Protein AF-F0YT59-F1 (afdb_monomer_lite)

pLDDT: mean 84.8, std 11.01, range [44.12, 96.69]

Radius of gyration: 17.13 Å; chains: 1; bounding box: 42×31×43 Å

Organism: Aureococcus anophagefferens (NCBI:txid44056)

Secondary structure (DSSP, 8-state):
---SSEEESS-TTTTHHHHTTT-SEEEEEPPTTS-TT--SGGGHHHHHHHHHHH-S---TTTS-TTPPPEEEEEEEE-HHHHHHHHHHHHHHHHTTGGG--THHHHSTTHHHHHHHHHHHHHHHSS--S--GGGEEEEPTT-SSEEE--S-TT------B-TTSPBBPTTSSBPSEEESGGGSHHHHHHHHHHHHHHHTT-

Foldseek 3Di:
DFPPFKDFPADQVVCCCVQFVNAFKEWEFADLPQALLDPDDDNCPLVCLQCLQPNPLSDCQLRPPSHGQTDLVDMDGHPVLVVLVVVQLVVLLVVRPVVPSCSCPPPVPSSSNSVVNVSSCQRDHDDDPRHPRRGDYAYALGGQEHENPQCQPPDDPFDADPLRATHGPVRHGRRMYGNLCNPPSSVVSVVVVVVVVVVVD

Structure (mmCIF, N/CA/C/O backbone):
data_AF-F0YT59-F1
#
_entry.id   AF-F0YT59-F1
#
loop_
_atom_site.group_PDB
_atom_site.id
_atom_site.type_symbol
_atom_site.label_atom_id
_atom_site.label_alt_id
_atom_site.label_comp_id
_atom_site.label_asym_id
_atom_site.label_entity_id
_atom_site.label_seq_id
_atom_site.pdbx_PDB_ins_code
_atom_site.Cartn_x
_atom_site.Cartn_y
_atom_site.Cartn_z
_atom_site.occupancy
_atom_site.B_iso_or_equiv
_atom_site.auth_seq_id
_atom_site.auth_comp_id
_atom_site.auth_asym_id
_atom_site.auth_atom_id
_atom_site.pdbx_PDB_model_num
ATOM 1 N N . SER A 1 1 ? -0.510 -14.806 -1.122 1.00 48.19 1 SER A N 1
ATOM 2 C CA . SER A 1 1 ? -1.835 -14.188 -0.964 1.00 48.19 1 SER A CA 1
ATOM 3 C C . SER A 1 1 ? -2.065 -13.882 0.491 1.00 48.19 1 SER A C 1
ATOM 5 O O . SER A 1 1 ? -2.002 -14.800 1.309 1.00 48.19 1 SER A O 1
ATOM 7 N N . ASP A 1 2 ? -2.321 -12.613 0.784 1.00 77.12 2 ASP A N 1
ATOM 8 C CA . ASP A 1 2 ? -2.412 -12.092 2.144 1.00 77.12 2 ASP A CA 1
ATOM 9 C C . ASP A 1 2 ? -3.874 -12.108 2.591 1.00 77.12 2 ASP A C 1
ATOM 11 O O . ASP A 1 2 ? -4.681 -11.244 2.261 1.00 77.12 2 ASP A O 1
ATOM 15 N N . PHE A 1 3 ? -4.243 -13.186 3.274 1.00 82.31 3 PHE A N 1
ATOM 16 C CA . PHE A 1 3 ? -5.540 -13.340 3.945 1.00 82.31 3 PHE A CA 1
ATOM 17 C C . PHE A 1 3 ? -5.378 -13.733 5.417 1.00 82.31 3 PHE A C 1
ATOM 19 O O . PHE A 1 3 ? -6.357 -13.776 6.153 1.00 82.31 3 PHE A O 1
ATOM 26 N N . ARG A 1 4 ? -4.149 -14.058 5.840 1.00 88.56 4 ARG A N 1
ATOM 27 C CA . ARG A 1 4 ? -3.837 -14.541 7.194 1.00 88.56 4 ARG A CA 1
ATOM 28 C C . ARG A 1 4 ? -3.578 -13.400 8.175 1.00 88.56 4 ARG A C 1
ATOM 30 O O . ARG A 1 4 ? -3.732 -13.594 9.369 1.00 88.56 4 ARG A O 1
ATOM 37 N N . ASP A 1 5 ? -3.184 -12.246 7.655 1.00 92.00 5 ASP A N 1
ATOM 38 C CA . ASP A 1 5 ? -2.706 -11.071 8.381 1.00 92.00 5 ASP A CA 1
ATOM 39 C C . ASP A 1 5 ? -3.434 -9.788 7.936 1.00 92.00 5 ASP A C 1
ATOM 41 O O . ASP A 1 5 ? -2.923 -8.676 8.074 1.00 92.00 5 ASP A O 1
ATOM 45 N N . ALA A 1 6 ? -4.656 -9.933 7.416 1.00 93.94 6 ALA A N 1
ATOM 46 C CA . ALA A 1 6 ? -5.537 -8.840 7.018 1.00 93.94 6 ALA A CA 1
ATOM 47 C C . ALA A 1 6 ? -6.826 -8.854 7.852 1.00 93.94 6 ALA A C 1
ATOM 49 O O . ALA A 1 6 ? -7.480 -9.888 7.970 1.00 93.94 6 ALA A O 1
ATOM 50 N N . PHE A 1 7 ? -7.224 -7.701 8.391 1.00 94.62 7 PHE A N 1
ATOM 51 C CA . PHE A 1 7 ? -8.469 -7.555 9.144 1.00 94.62 7 PHE A CA 1
ATOM 52 C C . PHE A 1 7 ? -9.268 -6.336 8.673 1.00 94.62 7 PHE A C 1
ATOM 54 O O . PHE A 1 7 ? -8.765 -5.211 8.669 1.00 94.62 7 PHE A O 1
ATOM 61 N N . PHE A 1 8 ? -10.537 -6.539 8.312 1.00 94.81 8 PHE A N 1
ATOM 62 C CA . PHE A 1 8 ? -11.442 -5.455 7.928 1.00 94.81 8 PHE A CA 1
ATOM 63 C C . PHE A 1 8 ? -12.218 -4.952 9.149 1.00 94.81 8 PHE A C 1
ATOM 65 O O . PHE A 1 8 ? -13.060 -5.659 9.693 1.00 94.81 8 PHE A O 1
ATOM 72 N N . GLN A 1 9 ? -11.959 -3.715 9.580 1.00 95.25 9 GLN A N 1
ATOM 73 C CA . GLN A 1 9 ? -12.688 -3.085 10.691 1.00 95.25 9 GLN A CA 1
ATOM 74 C C . GLN A 1 9 ? -13.999 -2.427 10.235 1.00 95.25 9 GLN A C 1
ATOM 76 O O . GLN A 1 9 ? -14.856 -2.115 11.063 1.00 95.25 9 GLN A O 1
ATOM 81 N N . ARG A 1 10 ? -14.124 -2.153 8.930 1.00 94.56 10 ARG A N 1
ATOM 82 C CA . ARG A 1 10 ? -15.322 -1.629 8.257 1.00 94.56 10 ARG A CA 1
ATOM 83 C C . ARG A 1 10 ? -15.219 -1.841 6.743 1.00 94.56 10 ARG A C 1
ATOM 85 O O . ARG A 1 10 ? -14.214 -2.353 6.257 1.00 94.56 10 ARG A O 1
ATOM 92 N N . ASN A 1 11 ? -16.239 -1.416 5.999 1.00 93.75 11 ASN A N 1
ATOM 93 C CA . ASN A 1 11 ? -16.240 -1.487 4.543 1.00 93.75 11 ASN A CA 1
ATOM 94 C C . ASN A 1 11 ? -15.151 -0.568 3.940 1.00 93.75 11 ASN A C 1
ATOM 96 O O . ASN A 1 11 ? -15.202 0.650 4.126 1.00 93.75 11 ASN A O 1
ATOM 100 N N . PRO A 1 12 ? -14.165 -1.119 3.210 1.00 89.88 12 PRO A N 1
ATOM 101 C CA . PRO A 1 12 ? -13.059 -0.343 2.655 1.00 89.88 12 PRO A CA 1
ATOM 102 C C . PRO A 1 12 ? -13.451 0.522 1.452 1.00 89.88 12 PRO A C 1
ATOM 104 O O . PRO A 1 12 ? -12.709 1.435 1.094 1.00 89.88 12 PRO A O 1
ATOM 107 N N . PHE A 1 13 ? -14.623 0.288 0.857 1.00 90.56 13 PHE A N 1
ATOM 108 C CA . PHE A 1 13 ? -15.097 1.044 -0.303 1.00 90.56 13 PHE A CA 1
ATOM 109 C C . PHE A 1 13 ? -15.806 2.352 0.057 1.00 90.56 13 PHE A C 1
ATOM 111 O O . PHE A 1 13 ? -15.943 3.211 -0.816 1.00 90.56 13 PHE A O 1
ATOM 118 N N . ASP A 1 14 ? -16.203 2.536 1.321 1.00 90.88 14 ASP A N 1
ATOM 119 C CA . ASP A 1 14 ? -16.910 3.740 1.782 1.00 90.88 14 ASP A CA 1
ATOM 120 C C . ASP A 1 14 ? -16.086 5.020 1.555 1.00 90.88 14 ASP A C 1
ATOM 122 O O . ASP A 1 14 ? -16.636 6.087 1.291 1.00 90.88 14 ASP A O 1
ATOM 126 N N . ASP A 1 15 ? -14.756 4.902 1.592 1.00 82.12 15 ASP A N 1
ATOM 127 C CA . ASP A 1 15 ? -13.840 6.039 1.500 1.00 82.12 15 ASP A CA 1
ATOM 128 C C . ASP A 1 15 ? -13.084 6.130 0.170 1.00 82.12 15 ASP A C 1
ATOM 130 O O . ASP A 1 15 ? -12.385 7.117 -0.078 1.00 82.12 15 ASP A O 1
ATOM 134 N N . PHE A 1 16 ? -13.225 5.129 -0.706 1.00 83.88 16 PHE A N 1
ATOM 135 C CA . PHE A 1 16 ? -12.367 4.986 -1.882 1.00 83.88 16 PHE A CA 1
ATOM 136 C C . PHE A 1 16 ? -12.340 6.250 -2.747 1.00 83.88 16 PHE A C 1
ATOM 138 O O . PHE A 1 16 ? -11.268 6.714 -3.113 1.00 83.88 16 PHE A O 1
ATOM 145 N N . ARG A 1 17 ? -13.498 6.859 -3.040 1.00 79.38 17 ARG A N 1
ATOM 146 C CA . ARG A 1 17 ? -13.561 8.054 -3.906 1.00 79.38 17 ARG A CA 1
ATOM 147 C C . ARG A 1 17 ? -12.807 9.255 -3.330 1.00 79.38 17 ARG A C 1
ATOM 149 O O . ARG A 1 17 ? -12.202 10.002 -4.097 1.00 79.38 17 ARG A O 1
ATOM 156 N N . GLY A 1 18 ? -12.869 9.444 -2.011 1.00 80.00 18 GLY A N 1
ATOM 157 C CA . GLY A 1 18 ? -12.173 10.533 -1.327 1.00 80.00 18 GLY A CA 1
ATOM 158 C C . GLY A 1 18 ? -10.670 10.282 -1.281 1.00 80.00 18 GLY A C 1
ATOM 159 O O . GLY A 1 18 ? -9.885 11.122 -1.717 1.00 80.00 18 GLY A O 1
ATOM 160 N N . ASP A 1 19 ? -10.278 9.091 -0.834 1.00 82.75 19 ASP A N 1
ATOM 161 C CA . ASP A 1 19 ? -8.872 8.735 -0.640 1.00 82.75 19 ASP A CA 1
ATOM 162 C C . ASP A 1 19 ? -8.121 8.520 -1.966 1.00 82.75 19 ASP A C 1
ATOM 164 O O . ASP A 1 19 ? -6.936 8.835 -2.067 1.00 82.75 19 ASP A O 1
ATOM 168 N N . ALA A 1 20 ? -8.809 8.064 -3.017 1.00 83.94 20 ALA A N 1
ATOM 169 C CA . ALA A 1 20 ? -8.242 7.943 -4.356 1.00 83.94 20 ALA A CA 1
ATOM 170 C C . ALA A 1 20 ? -8.122 9.289 -5.087 1.00 83.94 20 ALA A C 1
ATOM 172 O O . ALA A 1 20 ? -7.533 9.322 -6.159 1.00 83.94 20 ALA A O 1
ATOM 173 N N . GLN A 1 21 ? -8.650 10.402 -4.557 1.00 86.44 21 GLN A N 1
ATOM 174 C CA . GLN A 1 21 ? -8.492 11.750 -5.136 1.00 86.44 21 GLN A CA 1
ATOM 175 C C . GLN A 1 21 ? -8.860 11.824 -6.635 1.00 86.44 21 GLN A C 1
ATOM 177 O O . GLN A 1 21 ? -8.155 12.426 -7.450 1.00 86.44 21 GLN A O 1
ATOM 182 N N . GLY A 1 22 ? -9.953 11.157 -7.020 1.00 85.12 22 GLY A N 1
ATOM 183 C CA . GLY A 1 22 ? -10.405 11.081 -8.416 1.00 85.12 22 GLY A CA 1
ATOM 184 C C . GLY A 1 22 ? -9.548 10.191 -9.327 1.00 85.12 22 GLY A C 1
ATOM 185 O O . GLY A 1 22 ? -9.648 10.298 -10.548 1.00 85.12 22 GLY A O 1
ATOM 186 N N . LYS A 1 23 ? -8.685 9.344 -8.757 1.00 89.75 23 LYS A N 1
ATOM 187 C CA . LYS A 1 23 ? -7.909 8.320 -9.465 1.00 89.75 23 LYS A CA 1
ATOM 188 C C . LYS A 1 23 ? -8.655 6.989 -9.490 1.00 89.75 23 LYS A C 1
ATOM 190 O O . LYS A 1 23 ? -9.499 6.715 -8.642 1.00 89.75 23 LYS A O 1
ATOM 195 N N . ASP A 1 24 ? -8.299 6.151 -10.457 1.00 91.44 24 ASP A N 1
ATOM 196 C CA . ASP A 1 24 ? -8.968 4.869 -10.690 1.00 91.44 24 ASP A CA 1
ATOM 197 C C . ASP A 1 24 ? -8.311 3.720 -9.901 1.00 91.44 24 ASP A C 1
ATOM 199 O O . ASP A 1 24 ? -8.914 2.656 -9.761 1.00 91.44 24 ASP A O 1
ATOM 203 N N . LEU A 1 25 ? -7.095 3.940 -9.382 1.00 91.06 25 LEU A N 1
ATOM 204 C CA . LEU A 1 25 ? -6.279 2.987 -8.626 1.00 91.06 25 LEU A CA 1
ATOM 205 C C . LEU A 1 25 ? -5.630 3.672 -7.413 1.00 91.06 25 LEU A C 1
ATOM 207 O O . LEU A 1 25 ? -5.209 4.827 -7.491 1.00 91.06 25 LEU A O 1
ATOM 211 N N . LEU A 1 26 ? -5.507 2.949 -6.310 1.00 91.88 26 LEU A N 1
ATOM 212 C CA . LEU A 1 26 ? -4.923 3.390 -5.055 1.00 91.88 26 LEU A CA 1
ATOM 213 C C . LEU A 1 26 ? -3.940 2.329 -4.553 1.00 91.88 26 LEU A C 1
ATOM 215 O O . LEU A 1 26 ? -4.311 1.172 -4.338 1.00 91.88 26 LEU A O 1
ATOM 219 N N . PHE A 1 27 ? -2.693 2.753 -4.369 1.00 92.56 27 PHE A N 1
ATOM 220 C CA . PHE A 1 27 ? -1.660 1.995 -3.666 1.00 92.56 27 PHE A CA 1
ATOM 221 C C . PHE A 1 27 ? -1.520 2.495 -2.234 1.00 92.56 27 PHE A C 1
ATOM 223 O O . PHE A 1 27 ? -1.859 3.643 -1.944 1.00 92.56 27 PHE A O 1
ATOM 230 N N . PHE A 1 28 ? -0.971 1.661 -1.358 1.00 92.88 28 PHE A N 1
ATOM 231 C CA . PHE A 1 28 ? -0.902 1.943 0.071 1.00 92.88 28 PHE A CA 1
AT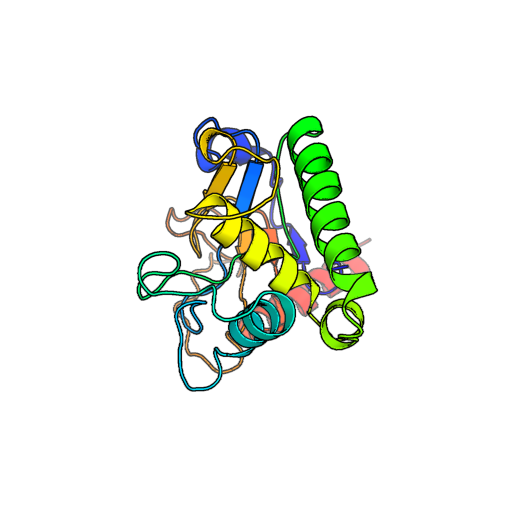OM 232 C C . PHE A 1 28 ? 0.537 1.905 0.561 1.00 92.88 28 PHE A C 1
ATOM 234 O O . PHE A 1 28 ? 1.248 0.930 0.335 1.00 92.88 28 PHE A O 1
ATOM 241 N N . GLY A 1 29 ? 0.974 2.975 1.217 1.00 92.25 29 GLY A N 1
ATOM 242 C CA . GLY A 1 29 ? 2.281 3.036 1.856 1.00 92.25 29 GLY A CA 1
ATOM 243 C C . GLY A 1 29 ? 2.322 2.212 3.142 1.00 92.25 29 GLY A C 1
ATOM 244 O O . GLY A 1 29 ? 1.421 2.290 3.975 1.00 92.25 29 GLY A O 1
ATOM 245 N N . GLU A 1 30 ? 3.395 1.453 3.318 1.00 91.69 30 GLU A N 1
ATOM 246 C CA . GLU A 1 30 ? 3.756 0.844 4.595 1.00 91.69 30 GLU A CA 1
ATOM 247 C C . GLU A 1 30 ? 4.351 1.881 5.559 1.00 91.69 30 GLU A C 1
ATOM 249 O O . GLU A 1 30 ? 4.736 2.988 5.162 1.00 91.69 30 GLU A O 1
ATOM 254 N N . HIS A 1 31 ? 4.476 1.499 6.833 1.00 88.81 31 HIS A N 1
ATOM 255 C CA . HIS A 1 31 ? 5.134 2.306 7.857 1.00 88.81 31 HIS A CA 1
ATOM 256 C C . HIS A 1 31 ? 6.533 2.783 7.418 1.00 88.81 31 HIS A C 1
ATOM 258 O O . HIS A 1 31 ? 7.392 2.009 6.989 1.00 88.81 31 HIS A O 1
ATOM 264 N N . THR A 1 32 ? 6.812 4.073 7.608 1.00 86.00 32 THR A N 1
ATOM 265 C CA . THR A 1 32 ? 8.002 4.761 7.067 1.00 86.00 32 THR A CA 1
ATOM 266 C C . THR A 1 32 ? 9.308 4.490 7.816 1.00 86.00 32 THR A C 1
ATOM 268 O O . THR A 1 32 ? 10.359 4.977 7.415 1.00 86.00 32 THR A O 1
ATOM 271 N N . VAL A 1 33 ? 9.281 3.680 8.876 1.00 85.12 33 VAL A N 1
ATOM 272 C CA . VAL A 1 33 ? 10.486 3.279 9.636 1.00 85.12 33 VAL A CA 1
ATOM 273 C C . VAL A 1 33 ? 11.489 2.503 8.782 1.00 85.12 33 VAL A C 1
ATOM 275 O O . VAL A 1 33 ? 12.684 2.489 9.077 1.00 85.12 33 VAL A O 1
ATOM 278 N N . ARG A 1 34 ? 11.018 1.864 7.708 1.00 86.19 34 ARG A N 1
ATOM 279 C CA . ARG A 1 34 ? 11.866 1.221 6.702 1.00 86.19 34 ARG A CA 1
ATOM 280 C C . ARG A 1 34 ? 11.458 1.702 5.311 1.00 86.19 34 ARG A C 1
ATOM 282 O O . ARG A 1 34 ? 10.743 0.991 4.609 1.00 86.19 34 ARG A O 1
ATOM 289 N N . PRO A 1 35 ? 11.864 2.922 4.924 1.00 88.19 35 PRO A N 1
ATOM 290 C CA . PRO A 1 35 ? 11.474 3.486 3.643 1.00 88.19 35 PRO A CA 1
ATOM 291 C C . PRO A 1 35 ? 12.201 2.768 2.500 1.00 88.19 35 PRO A C 1
ATOM 293 O O . PRO A 1 35 ? 13.313 2.266 2.671 1.00 88.19 35 PRO A O 1
ATOM 296 N N . LEU A 1 36 ? 11.614 2.791 1.304 1.00 88.69 36 LEU A N 1
ATOM 297 C CA . LEU A 1 36 ? 12.227 2.263 0.081 1.00 88.69 36 LEU A CA 1
ATOM 298 C C . LEU A 1 36 ? 13.537 2.993 -0.269 1.00 88.69 36 LEU A C 1
ATOM 300 O O . LEU A 1 36 ? 14.439 2.420 -0.881 1.00 88.69 36 LEU A O 1
ATOM 304 N N . SER A 1 37 ? 13.658 4.256 0.148 1.00 86.25 37 SER A N 1
ATOM 305 C CA . SER A 1 37 ? 14.861 5.071 -0.033 1.00 86.25 37 SER A CA 1
ATOM 306 C C . SER A 1 37 ? 16.036 4.655 0.864 1.00 86.25 37 SER A C 1
ATOM 308 O O . SER A 1 37 ? 17.117 5.225 0.731 1.00 86.25 37 SER A O 1
ATOM 310 N N . ALA A 1 38 ? 15.857 3.717 1.802 1.00 85.69 38 ALA A N 1
ATOM 311 C CA . ALA A 1 38 ? 16.928 3.287 2.698 1.00 85.69 38 ALA A CA 1
ATOM 312 C C . ALA A 1 38 ? 18.075 2.619 1.916 1.00 85.69 38 ALA A C 1
ATOM 314 O O . ALA A 1 38 ? 17.862 1.680 1.151 1.00 85.69 38 ALA A O 1
ATOM 315 N N . THR A 1 39 ? 19.307 3.085 2.134 1.00 79.88 39 THR A N 1
ATOM 316 C CA . THR A 1 39 ? 20.526 2.575 1.473 1.00 79.88 39 THR A CA 1
ATOM 317 C C . THR A 1 39 ? 21.412 1.732 2.391 1.00 79.88 39 THR A C 1
ATOM 319 O O . THR A 1 39 ? 22.402 1.158 1.944 1.00 79.88 39 THR A O 1
ATOM 322 N N . SER A 1 40 ? 21.062 1.621 3.674 1.00 72.88 40 SER A N 1
ATOM 323 C CA . SER A 1 40 ? 21.751 0.774 4.649 1.00 72.88 40 SER A CA 1
ATOM 324 C C . SER A 1 40 ? 20.786 0.266 5.727 1.00 72.88 40 SER A C 1
ATOM 326 O O . SER A 1 40 ? 19.687 0.794 5.905 1.00 72.88 40 SER A O 1
ATOM 328 N N . GLY A 1 41 ? 21.191 -0.780 6.453 1.00 66.12 41 GLY A N 1
ATOM 329 C CA . GLY A 1 41 ? 20.423 -1.325 7.572 1.00 66.12 41 GLY A CA 1
ATOM 330 C C . GLY A 1 41 ? 19.304 -2.288 7.161 1.00 66.12 41 GLY A C 1
ATOM 331 O O . GLY A 1 41 ? 19.319 -2.889 6.093 1.00 66.12 41 GLY A O 1
ATOM 332 N N . LYS A 1 42 ? 18.326 -2.491 8.048 1.00 56.69 42 LYS A N 1
ATOM 333 C CA . LYS A 1 42 ? 17.313 -3.551 7.898 1.00 56.69 42 LYS A CA 1
ATOM 334 C C . LYS A 1 42 ? 16.164 -3.211 6.923 1.00 56.69 42 LYS A C 1
ATOM 336 O O . LYS A 1 42 ? 15.270 -4.035 6.756 1.00 56.69 42 LYS A O 1
ATOM 341 N N . GLY A 1 43 ? 16.154 -2.024 6.305 1.00 59.47 43 GLY A N 1
ATOM 342 C CA . GLY A 1 43 ? 15.153 -1.588 5.308 1.00 59.47 43 GLY A CA 1
ATOM 343 C C . GLY A 1 43 ? 15.454 -2.008 3.867 1.00 59.47 43 GLY A C 1
ATOM 344 O O . GLY A 1 43 ? 14.808 -1.542 2.938 1.00 59.47 43 GLY A O 1
ATOM 345 N N . LEU A 1 44 ? 16.450 -2.872 3.671 1.00 74.44 44 LEU A N 1
ATOM 346 C CA . LEU A 1 44 ? 16.981 -3.189 2.350 1.00 74.44 44 LEU A CA 1
ATOM 347 C C . LEU A 1 44 ? 16.200 -4.259 1.586 1.00 74.44 44 LEU A C 1
ATOM 349 O O . LEU A 1 44 ? 16.507 -4.447 0.423 1.00 74.44 44 LEU A O 1
ATOM 353 N N . PHE A 1 45 ? 15.222 -4.958 2.174 1.00 85.56 45 PHE A N 1
ATOM 354 C CA . PHE A 1 45 ? 14.583 -6.101 1.500 1.00 85.56 45 PHE A CA 1
ATOM 355 C C . PHE A 1 45 ? 13.893 -5.700 0.191 1.00 85.56 45 PHE A C 1
ATOM 357 O O . PHE A 1 45 ? 14.287 -6.173 -0.871 1.00 85.56 45 PHE A O 1
ATOM 364 N N . THR A 1 46 ? 12.953 -4.750 0.238 1.00 89.81 46 THR A N 1
ATOM 365 C CA . THR A 1 46 ? 12.253 -4.288 -0.971 1.00 89.81 46 THR A CA 1
ATOM 366 C C . THR A 1 46 ? 13.197 -3.628 -1.965 1.00 89.81 46 THR A C 1
ATOM 368 O O . THR A 1 46 ? 13.097 -3.877 -3.165 1.00 89.81 46 THR A O 1
ATOM 371 N N . ARG A 1 47 ? 14.161 -2.834 -1.481 1.00 89.94 47 ARG A N 1
ATOM 372 C CA . ARG A 1 47 ? 15.201 -2.251 -2.336 1.00 89.94 47 ARG A CA 1
ATOM 373 C C . ARG A 1 47 ? 16.022 -3.335 -3.037 1.00 89.94 47 ARG A C 1
ATOM 375 O O . ARG A 1 47 ? 16.222 -3.238 -4.240 1.00 89.94 47 ARG A O 1
ATOM 382 N N . ALA A 1 48 ? 16.472 -4.352 -2.310 1.00 89.19 48 ALA A N 1
ATOM 383 C CA . ALA A 1 48 ? 17.282 -5.443 -2.836 1.00 89.19 48 ALA A CA 1
ATOM 384 C C . ALA A 1 48 ? 16.504 -6.285 -3.849 1.00 89.19 48 ALA A C 1
ATOM 386 O O . ALA A 1 48 ? 17.073 -6.659 -4.866 1.00 89.19 48 ALA A O 1
ATOM 387 N N . TRP A 1 49 ? 15.208 -6.519 -3.629 1.00 91.25 49 TRP A N 1
ATOM 388 C CA . TRP A 1 49 ? 14.345 -7.163 -4.619 1.00 91.25 49 TRP A CA 1
ATOM 389 C C . TRP A 1 49 ? 14.230 -6.341 -5.904 1.00 91.25 49 TRP A C 1
ATOM 391 O O . TRP A 1 49 ? 14.439 -6.869 -6.993 1.00 91.25 49 TRP A O 1
ATOM 401 N N . VAL A 1 50 ? 13.955 -5.035 -5.793 1.00 90.31 50 VAL A N 1
ATOM 402 C CA . VAL A 1 50 ? 13.877 -4.156 -6.969 1.00 90.31 50 VAL A CA 1
ATOM 403 C C . VAL A 1 50 ? 15.225 -4.105 -7.688 1.00 90.31 50 VAL A C 1
ATOM 405 O O . VAL A 1 50 ? 15.301 -4.351 -8.887 1.00 90.31 50 VAL A O 1
ATOM 408 N N . GLU A 1 51 ? 16.312 -3.810 -6.981 1.00 88.75 51 GLU A N 1
ATOM 409 C CA . GLU A 1 51 ? 17.617 -3.649 -7.622 1.00 88.75 51 GLU A CA 1
ATOM 410 C C . GLU A 1 51 ? 18.212 -4.968 -8.118 1.00 88.75 51 GLU A C 1
ATOM 412 O O . GLU A 1 51 ? 18.938 -4.974 -9.112 1.00 88.75 51 GLU A O 1
ATOM 417 N N . GLY A 1 52 ? 17.879 -6.079 -7.463 1.00 88.06 52 GLY A N 1
ATOM 418 C CA . GLY A 1 52 ? 18.268 -7.421 -7.875 1.00 88.06 52 GLY A CA 1
ATOM 419 C C . GLY A 1 52 ? 17.631 -7.835 -9.198 1.00 88.06 52 GLY A C 1
ATOM 420 O O . GLY A 1 52 ? 18.286 -8.509 -9.987 1.00 88.06 52 GLY A O 1
ATOM 421 N N . CYS A 1 53 ? 16.400 -7.396 -9.470 1.00 88.19 53 CYS A N 1
ATOM 422 C CA . CYS A 1 53 ? 15.686 -7.740 -10.701 1.00 88.19 53 CYS A CA 1
ATOM 423 C C . CYS A 1 53 ? 15.843 -6.714 -11.819 1.00 88.19 53 CYS A C 1
ATOM 425 O O . CYS A 1 53 ? 15.973 -7.087 -12.980 1.00 88.19 53 CYS A O 1
ATOM 427 N N . TYR A 1 54 ? 15.877 -5.426 -11.484 1.00 86.69 54 TYR A N 1
ATOM 428 C CA . TYR A 1 54 ? 15.802 -4.345 -12.472 1.00 86.69 54 TYR A CA 1
ATOM 429 C C . TYR A 1 54 ? 17.070 -3.490 -12.541 1.00 86.69 54 TYR A C 1
ATOM 431 O O . TYR A 1 54 ? 17.125 -2.518 -13.294 1.00 86.69 54 TYR A O 1
ATOM 439 N N . GLY A 1 55 ? 18.099 -3.828 -11.760 1.00 87.19 55 GLY A N 1
ATOM 440 C CA . GLY A 1 55 ? 19.299 -3.012 -11.606 1.00 87.19 55 GLY A CA 1
ATOM 441 C C . GLY A 1 55 ? 19.070 -1.784 -10.719 1.00 87.19 55 GLY A C 1
ATOM 442 O O . GLY A 1 55 ? 18.006 -1.591 -10.138 1.00 87.19 55 GLY A O 1
ATOM 443 N N . LYS A 1 56 ? 20.085 -0.922 -10.599 1.00 87.69 56 LYS A N 1
ATOM 444 C CA . LYS A 1 56 ? 20.100 0.239 -9.684 1.00 87.69 56 LYS A CA 1
ATOM 445 C C . LYS A 1 56 ? 19.197 1.396 -10.146 1.00 87.69 56 LYS A C 1
ATOM 447 O O . LYS A 1 56 ? 19.672 2.489 -10.444 1.00 87.69 56 LYS A O 1
ATOM 452 N N . VAL A 1 57 ? 17.892 1.146 -10.221 1.00 85.94 57 VAL A N 1
ATOM 453 C CA . VAL A 1 57 ? 16.862 2.092 -10.686 1.00 85.94 57 VAL A CA 1
ATOM 454 C C . VAL A 1 57 ? 16.349 3.018 -9.580 1.00 85.94 57 VAL A C 1
ATOM 456 O O . VAL A 1 57 ? 15.719 4.034 -9.863 1.00 85.94 57 VAL A O 1
ATOM 459 N N . LEU A 1 58 ? 16.633 2.692 -8.316 1.00 86.88 58 LEU A N 1
ATOM 460 C CA . LEU A 1 58 ? 16.196 3.441 -7.136 1.00 86.88 58 LEU A CA 1
ATOM 461 C C . LEU A 1 58 ? 17.177 4.574 -6.805 1.00 86.88 58 LEU A C 1
ATOM 463 O O . LEU A 1 58 ? 17.893 4.531 -5.795 1.00 86.88 58 LEU A O 1
ATOM 467 N N . THR A 1 59 ? 17.245 5.560 -7.702 1.00 85.50 59 THR A N 1
ATOM 468 C CA . THR A 1 59 ? 18.043 6.782 -7.533 1.00 85.50 59 THR A CA 1
ATOM 469 C C . THR A 1 59 ? 17.322 7.797 -6.632 1.00 85.50 59 THR A C 1
ATOM 471 O O . THR A 1 59 ? 16.101 7.714 -6.481 1.00 85.50 59 THR A O 1
ATOM 474 N N . PRO A 1 60 ? 18.027 8.786 -6.049 1.00 85.06 60 PRO A N 1
ATOM 475 C CA . PRO A 1 60 ? 17.398 9.821 -5.220 1.00 85.06 60 PRO A CA 1
ATOM 476 C C . PRO A 1 60 ? 16.272 10.608 -5.914 1.00 85.06 60 PRO A C 1
ATOM 478 O O . PRO A 1 60 ? 15.305 10.985 -5.259 1.00 85.06 60 PRO A O 1
ATOM 481 N N . ASP A 1 61 ? 16.350 10.803 -7.235 1.00 81.56 61 ASP A N 1
ATOM 482 C CA . ASP A 1 61 ? 15.303 11.494 -8.010 1.00 81.56 61 ASP A CA 1
ATOM 483 C C . ASP A 1 61 ? 14.016 10.664 -8.143 1.00 81.56 61 ASP A C 1
ATOM 485 O O . ASP A 1 61 ? 12.914 11.197 -8.280 1.00 81.56 61 ASP A O 1
ATOM 489 N N . VAL A 1 62 ? 14.153 9.338 -8.118 1.00 80.31 62 VAL A N 1
ATOM 490 C CA . VAL A 1 62 ? 13.049 8.384 -8.261 1.00 80.31 62 VAL A CA 1
ATOM 491 C C . VAL A 1 62 ? 12.432 8.073 -6.897 1.00 80.31 62 VAL A C 1
ATOM 493 O O . VAL A 1 62 ? 11.209 8.106 -6.729 1.00 80.31 62 VAL A O 1
ATOM 496 N N . THR A 1 63 ? 13.291 7.783 -5.923 1.00 84.56 63 THR A N 1
ATOM 497 C CA . THR A 1 63 ? 12.952 7.480 -4.532 1.00 84.56 63 THR A CA 1
ATOM 498 C C . THR A 1 63 ? 13.611 8.510 -3.621 1.00 84.56 63 THR A C 1
ATOM 500 O O . THR A 1 63 ? 14.705 8.245 -3.110 1.00 84.56 63 THR A O 1
ATOM 503 N N . PRO A 1 64 ? 12.974 9.679 -3.423 1.00 85.25 64 PRO A N 1
ATOM 504 C CA . PRO A 1 64 ? 13.476 10.681 -2.494 1.00 85.25 64 PRO A CA 1
ATOM 505 C C . PRO A 1 64 ? 13.504 10.129 -1.068 1.00 85.25 64 PRO A C 1
ATOM 507 O O . PRO A 1 64 ? 12.838 9.141 -0.748 1.00 85.25 64 PRO A O 1
ATOM 510 N N . GLU A 1 65 ? 14.277 10.779 -0.206 1.00 86.38 65 GLU A N 1
ATOM 511 C CA . GLU A 1 65 ? 14.393 10.404 1.199 1.00 86.38 65 GLU A CA 1
ATOM 512 C C . GLU A 1 65 ? 13.015 10.289 1.872 1.00 86.38 65 GLU A C 1
ATOM 514 O O . GLU A 1 65 ? 12.153 11.155 1.726 1.00 86.38 65 GLU A O 1
ATOM 519 N N . GLY A 1 66 ? 12.794 9.178 2.578 1.00 85.00 66 GLY A N 1
ATOM 520 C CA . GLY A 1 66 ? 11.533 8.883 3.255 1.00 85.00 66 GLY A CA 1
ATOM 521 C C . GLY A 1 66 ? 10.445 8.297 2.351 1.00 85.00 66 GLY A C 1
ATOM 522 O O . GLY A 1 66 ? 9.352 8.026 2.845 1.00 85.00 66 GLY A O 1
ATOM 523 N N . ALA A 1 67 ? 10.715 8.061 1.058 1.00 87.19 67 ALA A N 1
ATOM 524 C CA . ALA A 1 67 ? 9.759 7.403 0.168 1.00 87.19 67 ALA A CA 1
ATOM 525 C C . ALA A 1 67 ? 9.333 6.041 0.755 1.00 87.19 67 ALA A C 1
ATOM 527 O O . ALA A 1 67 ? 10.197 5.188 0.989 1.00 87.19 67 ALA A O 1
ATOM 528 N N . PRO A 1 68 ? 8.031 5.816 1.010 1.00 88.00 68 PRO A N 1
ATOM 529 C CA . PRO A 1 68 ? 7.579 4.587 1.642 1.00 88.00 68 PRO A CA 1
ATOM 530 C C . PRO A 1 68 ? 7.728 3.403 0.685 1.00 88.00 68 PRO A C 1
ATOM 532 O O . PRO A 1 68 ? 7.690 3.560 -0.537 1.00 88.00 68 PRO A O 1
ATOM 535 N N . VAL A 1 69 ? 7.846 2.206 1.254 1.00 90.81 69 VAL A N 1
ATOM 536 C CA . VAL A 1 69 ? 7.493 0.982 0.528 1.00 90.81 69 VAL A CA 1
ATOM 537 C C . VAL A 1 69 ? 5.985 1.015 0.287 1.00 90.81 69 VAL A C 1
ATOM 539 O O . VAL A 1 69 ? 5.225 1.332 1.197 1.00 90.81 69 VAL A O 1
ATOM 542 N N . LEU A 1 70 ? 5.542 0.716 -0.930 1.00 92.19 70 LEU A N 1
ATOM 543 C CA . LEU A 1 70 ? 4.125 0.495 -1.224 1.00 92.19 70 LEU A CA 1
ATOM 544 C C . LEU A 1 70 ? 3.809 -0.975 -1.016 1.00 92.19 70 LEU A C 1
ATOM 546 O O . LEU A 1 70 ? 4.538 -1.786 -1.562 1.00 92.19 70 LEU A O 1
ATOM 550 N N . CYS A 1 71 ? 2.774 -1.332 -0.267 1.00 93.44 71 CYS A N 1
ATOM 551 C CA . CYS A 1 71 ? 2.442 -2.718 0.049 1.00 93.44 71 CYS A CA 1
ATOM 552 C C . CYS A 1 71 ? 1.849 -3.461 -1.157 1.00 93.44 71 CYS A C 1
ATOM 554 O O . CYS A 1 71 ? 0.877 -2.998 -1.745 1.00 93.44 71 CYS A O 1
ATOM 556 N N . SER A 1 72 ? 2.384 -4.637 -1.500 1.00 93.12 72 SER A N 1
ATOM 557 C CA . SER A 1 72 ? 1.843 -5.469 -2.590 1.00 93.12 72 SER A CA 1
ATOM 558 C C . SER A 1 72 ? 0.607 -6.269 -2.181 1.00 93.12 72 SER A C 1
ATOM 560 O O . SER A 1 72 ? -0.184 -6.646 -3.045 1.00 93.12 72 SER A O 1
ATOM 562 N N . GLY A 1 73 ? 0.417 -6.507 -0.880 1.00 92.31 73 GLY A N 1
ATOM 563 C CA . GLY A 1 73 ? -0.690 -7.310 -0.355 1.00 92.31 73 GLY A CA 1
ATOM 564 C C . GLY A 1 73 ? -2.050 -6.618 -0.384 1.00 92.31 73 GLY A C 1
ATOM 565 O O . GLY A 1 73 ? -3.079 -7.267 -0.207 1.00 92.31 73 GLY A O 1
ATOM 566 N N . ASN A 1 74 ? -2.091 -5.309 -0.647 1.00 91.00 74 ASN A N 1
ATOM 567 C CA . ASN A 1 74 ? -3.343 -4.604 -0.871 1.00 91.00 74 ASN A CA 1
ATOM 568 C C . ASN A 1 74 ? -3.214 -3.543 -1.974 1.00 91.00 74 ASN A C 1
ATOM 570 O O . ASN A 1 74 ? -2.302 -2.726 -2.008 1.00 91.00 74 ASN A O 1
ATOM 574 N N . VAL A 1 75 ? -4.169 -3.572 -2.902 1.00 92.38 75 VAL A N 1
ATOM 575 C CA . VAL A 1 75 ? -4.365 -2.584 -3.967 1.00 92.38 75 VAL A CA 1
ATOM 576 C C . VAL A 1 75 ? -5.868 -2.394 -4.108 1.00 92.38 75 VAL A C 1
ATOM 578 O O . VAL A 1 75 ? -6.629 -3.356 -4.009 1.00 92.38 75 VAL A O 1
ATOM 581 N N . MET A 1 76 ? -6.313 -1.161 -4.325 1.00 92.62 76 MET A N 1
ATOM 582 C CA . MET A 1 76 ? -7.734 -0.851 -4.456 1.00 92.62 76 MET A CA 1
ATOM 583 C C . MET A 1 76 ? -7.978 -0.021 -5.705 1.00 92.62 76 MET A C 1
ATOM 585 O O . MET A 1 76 ? -7.206 0.874 -6.017 1.00 92.62 76 MET A O 1
ATOM 589 N N . GLY A 1 77 ? -9.056 -0.285 -6.429 1.00 92.50 77 GLY A N 1
ATOM 590 C CA . GLY A 1 77 ? -9.368 0.471 -7.630 1.00 92.50 77 GLY A CA 1
ATOM 591 C C . GLY A 1 77 ? -10.715 0.104 -8.217 1.00 92.50 77 GLY A C 1
ATOM 592 O O . GLY A 1 77 ? -11.408 -0.791 -7.731 1.00 92.50 77 GLY A O 1
ATOM 593 N N . THR A 1 78 ? -11.066 0.773 -9.310 1.00 91.62 78 THR A N 1
ATOM 594 C CA . THR A 1 78 ? -12.117 0.272 -10.202 1.00 91.62 78 THR A CA 1
ATOM 595 C C . THR A 1 78 ? -11.708 -1.092 -10.764 1.00 91.62 78 THR A C 1
ATOM 597 O O . THR A 1 78 ? -10.518 -1.370 -10.915 1.00 91.62 78 THR A O 1
ATOM 600 N N . GLY A 1 79 ? -12.675 -1.940 -11.126 1.00 92.25 79 GLY A N 1
ATOM 601 C CA . GLY A 1 79 ? -12.367 -3.257 -11.700 1.00 92.25 79 GLY A CA 1
ATOM 602 C C . GLY A 1 79 ? -11.447 -3.167 -12.924 1.00 92.25 79 GLY A C 1
ATOM 603 O O . GLY A 1 79 ? -10.454 -3.882 -13.000 1.00 92.25 79 GLY A O 1
ATOM 604 N N . ALA A 1 80 ? -11.712 -2.217 -13.828 1.00 91.12 80 ALA A N 1
ATOM 605 C CA . ALA A 1 80 ? -10.876 -1.978 -15.004 1.00 91.12 80 ALA A CA 1
ATOM 606 C C . ALA A 1 80 ? -9.443 -1.552 -14.639 1.00 91.12 80 ALA A C 1
ATOM 608 O O . ALA A 1 80 ? -8.489 -2.028 -15.244 1.00 91.12 80 ALA A O 1
ATOM 609 N N . ALA A 1 81 ? -9.281 -0.690 -13.633 1.00 90.12 81 ALA A N 1
ATOM 610 C CA . ALA A 1 81 ? -7.968 -0.249 -13.172 1.00 90.12 81 ALA A CA 1
ATOM 611 C C . ALA A 1 81 ? -7.155 -1.372 -12.525 1.00 90.12 81 ALA A C 1
ATOM 613 O O . ALA A 1 81 ? -5.963 -1.494 -12.793 1.00 90.12 81 ALA A O 1
ATOM 614 N N . VAL A 1 82 ? -7.795 -2.190 -11.685 1.00 91.88 82 VAL A N 1
ATOM 615 C CA . VAL A 1 82 ? -7.139 -3.329 -11.034 1.00 91.88 82 VAL A CA 1
ATOM 616 C C . VAL A 1 82 ? -6.732 -4.371 -12.073 1.00 91.88 82 VAL A C 1
ATOM 618 O O . VAL A 1 82 ? -5.602 -4.842 -12.027 1.00 91.88 82 VAL A O 1
ATOM 621 N N . LEU A 1 83 ? -7.597 -4.682 -13.043 1.00 92.19 83 LEU A N 1
ATOM 622 C CA . LEU A 1 83 ? -7.258 -5.595 -14.140 1.00 92.19 83 LEU A CA 1
ATOM 623 C C . LEU A 1 83 ? -6.087 -5.068 -14.970 1.00 92.19 83 LEU A C 1
ATOM 625 O O . LEU A 1 83 ? -5.107 -5.783 -15.153 1.00 92.19 83 LEU A O 1
ATOM 629 N N . ALA A 1 84 ? -6.143 -3.799 -15.381 1.00 88.62 84 ALA A N 1
ATOM 630 C CA . ALA A 1 84 ? -5.061 -3.178 -16.132 1.00 88.62 84 ALA A CA 1
ATOM 631 C C . ALA A 1 84 ? -3.746 -3.185 -15.344 1.00 88.62 84 ALA A C 1
ATOM 633 O O . ALA A 1 84 ? -2.707 -3.426 -15.941 1.00 88.62 84 ALA A O 1
ATOM 634 N N . TYR A 1 85 ? -3.780 -2.957 -14.023 1.00 89.94 85 TYR A N 1
ATOM 635 C CA . TYR A 1 85 ? -2.619 -3.082 -13.134 1.00 89.94 85 TYR A CA 1
ATOM 636 C C . TYR A 1 85 ? -2.086 -4.520 -13.053 1.00 89.94 85 TYR A C 1
ATOM 638 O O . TYR A 1 85 ? -0.872 -4.706 -13.059 1.00 89.94 85 TYR A O 1
ATOM 646 N N . LEU A 1 86 ? -2.955 -5.531 -12.990 1.00 91.12 86 LEU A N 1
ATOM 647 C CA . LEU A 1 86 ? -2.545 -6.936 -12.927 1.00 91.12 86 LEU A CA 1
ATOM 648 C C . LEU A 1 86 ? -1.906 -7.407 -14.239 1.00 91.12 86 LEU A C 1
ATOM 650 O O . LEU A 1 86 ? -0.867 -8.056 -14.193 1.00 91.12 86 LEU A O 1
ATOM 654 N N . GLU A 1 87 ? -2.464 -7.044 -15.395 1.00 90.31 87 GLU A N 1
ATOM 655 C CA . GLU A 1 87 ? -1.872 -7.342 -16.713 1.00 90.31 87 GLU A CA 1
ATOM 656 C C . GLU A 1 87 ? -0.466 -6.741 -16.833 1.00 90.31 87 GLU A C 1
ATOM 658 O O . GLU A 1 87 ? 0.505 -7.406 -17.184 1.00 90.31 87 GLU A O 1
ATOM 663 N N . ALA A 1 88 ? -0.368 -5.471 -16.459 1.00 86.00 88 ALA A N 1
ATOM 664 C CA . ALA A 1 88 ? 0.846 -4.689 -16.324 1.00 86.00 88 ALA A CA 1
ATOM 665 C C . ALA A 1 88 ? 1.890 -5.348 -15.400 1.00 86.00 88 ALA A C 1
ATOM 667 O O . ALA A 1 88 ? 3.065 -5.458 -15.751 1.00 86.00 88 ALA A O 1
ATOM 668 N N . TYR A 1 89 ? 1.454 -5.795 -14.224 1.00 88.25 89 TYR A N 1
ATOM 669 C CA . TYR A 1 89 ? 2.285 -6.463 -13.232 1.00 88.25 89 TYR A CA 1
ATOM 670 C C . TYR A 1 89 ? 2.816 -7.804 -13.749 1.00 88.25 89 TYR A C 1
ATOM 672 O O . TYR A 1 89 ? 4.012 -8.063 -13.645 1.00 88.25 89 TYR A O 1
ATOM 680 N N . LEU A 1 90 ? 1.948 -8.632 -14.339 1.00 88.56 90 LEU A N 1
ATOM 681 C CA . LEU A 1 90 ? 2.317 -9.939 -14.885 1.00 88.56 90 LEU A CA 1
ATOM 682 C C . LEU A 1 90 ? 3.275 -9.805 -16.067 1.00 88.56 90 LEU A C 1
ATOM 684 O O . LEU A 1 90 ? 4.294 -10.481 -16.084 1.00 88.56 90 LEU A O 1
ATOM 688 N N . ALA A 1 91 ? 3.036 -8.862 -16.982 1.00 86.19 91 ALA A N 1
ATOM 689 C CA . ALA A 1 91 ? 3.966 -8.591 -18.078 1.00 86.19 91 ALA A CA 1
ATOM 690 C C . ALA A 1 91 ? 5.362 -8.185 -17.568 1.00 86.19 91 ALA A C 1
ATOM 692 O O . ALA A 1 91 ? 6.379 -8.546 -18.161 1.00 86.19 91 ALA A O 1
ATOM 693 N N . ASN A 1 92 ? 5.421 -7.440 -16.459 1.00 85.06 92 ASN A N 1
ATOM 694 C CA . ASN A 1 92 ? 6.678 -7.072 -15.817 1.00 85.06 92 ASN A CA 1
ATOM 695 C C . ASN A 1 92 ? 7.366 -8.263 -15.131 1.00 85.06 92 ASN A C 1
ATOM 697 O O . ASN A 1 92 ? 8.592 -8.347 -15.166 1.00 85.06 92 ASN A O 1
ATOM 701 N N . VAL A 1 93 ? 6.597 -9.171 -14.526 1.00 87.19 93 VAL A N 1
ATOM 702 C CA . VAL A 1 93 ? 7.108 -10.443 -14.001 1.00 87.19 93 VAL A CA 1
ATOM 703 C C . VAL A 1 93 ? 7.679 -11.271 -15.156 1.00 87.19 93 VAL A C 1
ATOM 705 O O . VAL A 1 93 ? 8.879 -11.505 -15.155 1.00 87.19 93 VAL A O 1
ATOM 708 N N . ASP A 1 94 ? 6.895 -11.568 -16.198 1.00 86.19 94 ASP A N 1
ATOM 709 C CA . ASP A 1 94 ? 7.282 -12.341 -17.396 1.00 86.19 94 ASP A CA 1
ATOM 710 C C . ASP A 1 94 ? 8.547 -11.819 -18.088 1.00 86.19 94 ASP A C 1
ATOM 712 O O . ASP A 1 94 ? 9.406 -12.597 -18.511 1.00 86.19 94 ASP A O 1
ATOM 716 N N . ALA A 1 95 ? 8.730 -10.498 -18.144 1.00 83.75 95 ALA A N 1
ATOM 717 C CA . ALA A 1 95 ? 9.937 -9.888 -18.700 1.00 83.75 95 ALA A CA 1
ATOM 718 C C . ALA A 1 95 ? 11.232 -10.276 -17.954 1.00 83.75 95 ALA A C 1
ATOM 720 O O . ALA A 1 95 ? 12.321 -10.129 -18.511 1.00 83.75 95 ALA A O 1
ATOM 721 N N . GLN A 1 96 ? 11.138 -10.773 -16.716 1.00 82.31 96 GLN A N 1
ATOM 722 C CA . GLN A 1 96 ? 12.278 -11.246 -15.927 1.00 82.31 96 GLN A CA 1
ATOM 723 C C . GLN A 1 96 ? 12.558 -12.751 -16.078 1.00 82.31 96 GLN A C 1
ATOM 725 O O . GLN A 1 96 ? 13.539 -13.234 -15.510 1.00 82.31 96 GLN A O 1
ATOM 730 N N . ASP A 1 97 ? 11.746 -13.506 -16.828 1.00 74.12 97 ASP A N 1
ATOM 731 C CA . ASP A 1 97 ? 11.809 -14.984 -16.858 1.00 74.12 97 ASP A CA 1
ATOM 732 C C . ASP A 1 97 ? 13.008 -15.430 -17.693 1.00 74.12 97 ASP A C 1
ATOM 734 O O . ASP A 1 97 ? 13.793 -16.303 -17.325 1.00 74.12 97 ASP A O 1
ATOM 738 N N . GLY A 1 98 ? 13.241 -14.702 -18.788 1.00 63.94 98 GLY A N 1
ATOM 739 C CA . GLY A 1 98 ? 14.355 -14.927 -19.703 1.00 63.94 98 GLY A CA 1
ATOM 740 C C . GLY A 1 98 ? 15.735 -14.537 -19.162 1.00 63.94 98 GLY A C 1
ATOM 741 O O . GLY A 1 98 ? 16.734 -14.840 -19.811 1.00 63.94 98 GLY A O 1
ATOM 742 N N . ASN A 1 99 ? 15.830 -13.893 -17.991 1.00 62.00 99 ASN A N 1
ATOM 743 C CA . ASN A 1 99 ? 17.092 -13.340 -17.478 1.00 62.00 99 ASN A CA 1
ATOM 744 C C . ASN A 1 99 ? 17.911 -14.320 -16.613 1.00 62.00 99 ASN A C 1
ATOM 746 O O . ASN A 1 99 ? 18.922 -13.918 -16.040 1.00 62.00 99 ASN A O 1
ATOM 750 N N . ALA A 1 100 ? 17.489 -15.588 -16.481 1.00 61.47 100 ALA A N 1
ATOM 751 C CA . ALA A 1 100 ? 18.115 -16.614 -15.625 1.00 61.47 100 ALA A CA 1
ATOM 752 C C . ALA A 1 100 ? 18.290 -16.207 -14.141 1.00 61.47 100 ALA A C 1
ATOM 754 O O . ALA A 1 100 ? 18.988 -16.876 -13.375 1.00 61.47 100 ALA A O 1
ATOM 755 N N . ASN A 1 101 ? 17.631 -15.128 -13.713 1.00 74.44 101 ASN A N 1
ATOM 756 C CA . ASN A 1 101 ? 17.696 -14.614 -12.357 1.00 74.44 101 ASN A CA 1
ATOM 757 C C . ASN A 1 101 ? 16.539 -15.182 -11.532 1.00 74.44 101 ASN A C 1
ATOM 759 O O . ASN A 1 101 ? 15.492 -14.557 -11.370 1.00 74.44 101 ASN A O 1
ATOM 763 N N . TRP A 1 102 ? 16.732 -16.397 -11.020 1.00 79.44 102 TRP A N 1
ATOM 764 C CA . TRP A 1 102 ? 15.723 -17.136 -10.254 1.00 79.44 102 TRP A CA 1
ATOM 765 C C . TRP A 1 102 ? 15.183 -16.370 -9.032 1.00 79.44 102 TRP A C 1
ATOM 767 O O . TRP A 1 102 ? 14.057 -16.630 -8.597 1.00 79.44 102 TRP A O 1
ATOM 777 N N . HIS A 1 103 ? 15.952 -15.409 -8.507 1.00 82.69 103 HIS A N 1
ATOM 778 C CA . HIS A 1 103 ? 15.542 -14.533 -7.409 1.00 82.69 103 HIS A CA 1
ATOM 779 C C . HIS A 1 103 ? 14.291 -13.717 -7.745 1.00 82.69 103 HIS A C 1
ATOM 781 O O . HIS A 1 103 ? 13.460 -13.486 -6.873 1.00 82.69 103 HIS A O 1
ATOM 787 N N . CYS A 1 104 ? 14.090 -13.365 -9.017 1.00 87.38 104 CYS A N 1
ATOM 788 C CA . CYS A 1 104 ? 12.935 -12.589 -9.479 1.00 87.38 104 CYS A CA 1
ATOM 789 C C . CYS A 1 104 ? 11.627 -13.382 -9.547 1.00 87.38 104 CYS A C 1
ATOM 791 O O . CYS A 1 104 ? 10.620 -12.863 -10.006 1.00 87.38 104 CYS A O 1
ATOM 793 N N . TRP A 1 105 ? 11.644 -14.638 -9.102 1.00 83.75 105 TRP A N 1
ATOM 794 C CA . TRP A 1 105 ? 10.531 -15.576 -9.251 1.00 83.75 105 TRP A CA 1
ATOM 795 C C . TRP A 1 105 ? 10.235 -16.356 -7.980 1.00 83.75 105 TRP A C 1
ATOM 797 O O . TRP A 1 105 ? 9.092 -16.722 -7.720 1.00 83.75 105 TRP A O 1
ATOM 807 N N . ARG A 1 106 ? 11.283 -16.681 -7.217 1.00 81.00 106 ARG A N 1
ATOM 808 C CA . ARG A 1 106 ? 11.204 -17.653 -6.120 1.00 81.00 106 ARG A CA 1
ATOM 809 C C . ARG A 1 106 ? 11.511 -17.068 -4.754 1.00 81.00 106 ARG A C 1
ATOM 811 O O . ARG A 1 106 ? 11.256 -17.747 -3.760 1.00 81.00 106 ARG A O 1
ATOM 818 N N . ASP A 1 107 ? 12.052 -15.855 -4.688 1.00 86.62 107 ASP A N 1
ATOM 819 C CA . ASP A 1 107 ? 12.328 -15.236 -3.400 1.00 86.62 107 ASP A CA 1
ATOM 820 C C . ASP A 1 107 ? 11.013 -14.931 -2.672 1.00 86.62 107 ASP A C 1
ATOM 822 O O . ASP A 1 107 ? 10.043 -14.419 -3.234 1.00 86.62 107 ASP A O 1
ATOM 826 N N . TYR A 1 108 ? 10.975 -15.261 -1.384 1.00 86.31 108 TYR A N 1
ATOM 827 C CA . TYR A 1 108 ? 9.824 -14.960 -0.545 1.00 86.31 108 TYR A CA 1
ATOM 828 C C . TYR A 1 108 ? 9.635 -13.441 -0.442 1.00 86.31 108 TYR A C 1
ATOM 830 O O . TYR A 1 108 ? 10.560 -12.732 -0.048 1.00 86.31 108 TYR A O 1
ATOM 838 N N . GLY A 1 109 ? 8.434 -12.955 -0.764 1.00 87.62 109 GLY A N 1
ATOM 839 C CA . GLY A 1 109 ? 8.116 -11.524 -0.771 1.00 87.62 109 GLY A CA 1
ATOM 840 C C . GLY A 1 109 ? 8.557 -10.780 -2.034 1.00 87.62 109 GLY A C 1
ATOM 841 O O . GLY A 1 109 ? 8.474 -9.555 -2.069 1.00 87.62 109 GLY A O 1
ATOM 842 N N . ILE A 1 110 ? 9.020 -11.478 -3.082 1.00 91.12 110 ILE A N 1
ATOM 843 C CA . ILE A 1 110 ? 9.458 -10.840 -4.334 1.00 91.12 110 ILE A CA 1
ATOM 844 C C . ILE A 1 110 ? 8.349 -10.020 -5.006 1.00 91.12 110 ILE A C 1
ATOM 846 O O . ILE A 1 110 ? 8.623 -9.026 -5.682 1.00 91.12 110 ILE A O 1
ATOM 850 N N . ASP A 1 111 ? 7.087 -10.372 -4.754 1.00 92.25 111 ASP A N 1
ATOM 851 C CA . ASP A 1 111 ? 5.917 -9.654 -5.240 1.00 92.25 111 ASP A CA 1
ATOM 852 C C . ASP A 1 111 ? 5.919 -8.180 -4.808 1.00 92.25 111 ASP A C 1
ATOM 854 O O . ASP A 1 111 ? 5.529 -7.299 -5.584 1.00 92.25 111 ASP A O 1
ATOM 858 N N . GLN A 1 112 ? 6.462 -7.919 -3.616 1.00 91.50 112 GLN A N 1
ATOM 859 C CA . GLN A 1 112 ? 6.686 -6.596 -3.055 1.00 91.50 112 GLN A CA 1
ATOM 860 C C . GLN A 1 112 ? 7.698 -5.792 -3.882 1.00 91.50 112 GLN A C 1
ATOM 862 O O . GLN A 1 112 ? 7.519 -4.585 -4.079 1.00 91.50 112 GLN A O 1
ATOM 867 N N . GLY A 1 113 ? 8.732 -6.458 -4.403 1.00 92.00 113 GLY A N 1
ATOM 868 C CA . GLY A 1 113 ? 9.727 -5.895 -5.314 1.00 92.00 113 GLY A CA 1
ATOM 869 C C . GLY A 1 113 ? 9.130 -5.520 -6.668 1.00 92.00 113 GLY A C 1
ATOM 870 O O . GLY A 1 113 ? 9.243 -4.366 -7.078 1.00 92.00 113 GLY A O 1
ATOM 871 N N . HIS A 1 114 ? 8.424 -6.446 -7.329 1.00 91.38 114 HIS A N 1
ATOM 872 C CA . HIS A 1 114 ? 7.715 -6.150 -8.585 1.00 91.38 114 HIS A CA 1
ATOM 873 C C . HIS A 1 114 ? 6.744 -4.975 -8.406 1.00 91.38 114 HIS A C 1
ATOM 875 O O . HIS A 1 114 ? 6.763 -4.032 -9.194 1.00 91.38 114 HIS A O 1
ATOM 881 N N . HIS A 1 115 ? 5.959 -4.970 -7.324 1.00 92.31 115 HIS A N 1
ATOM 882 C CA . HIS A 1 115 ? 5.002 -3.901 -7.032 1.00 92.31 115 HIS A CA 1
ATOM 883 C C . HIS A 1 115 ? 5.671 -2.523 -6.861 1.00 92.31 115 HIS A C 1
ATOM 885 O O . HIS A 1 115 ? 5.181 -1.521 -7.377 1.00 92.31 115 HIS A O 1
ATOM 891 N N . ASN A 1 116 ? 6.816 -2.444 -6.175 1.00 90.56 116 ASN A N 1
ATOM 892 C CA . ASN A 1 116 ? 7.517 -1.167 -5.990 1.00 90.56 116 ASN A CA 1
ATOM 893 C C . ASN A 1 116 ? 8.297 -0.734 -7.238 1.00 90.56 116 ASN A C 1
ATOM 895 O O . ASN A 1 116 ? 8.400 0.466 -7.502 1.00 90.56 116 ASN A O 1
ATOM 899 N N . TYR A 1 117 ? 8.790 -1.677 -8.047 1.00 88.44 117 TYR A N 1
ATOM 900 C CA . TYR A 1 117 ? 9.364 -1.353 -9.352 1.00 88.44 117 TYR A CA 1
ATOM 901 C C . TYR A 1 117 ? 8.331 -0.692 -10.263 1.00 88.44 117 TYR A C 1
ATOM 903 O O . TYR A 1 117 ? 8.625 0.333 -10.873 1.00 88.44 117 TYR A O 1
ATOM 911 N N . MET A 1 118 ? 7.098 -1.204 -10.278 1.00 82.94 118 MET A N 1
ATOM 912 C CA . MET A 1 118 ? 5.994 -0.595 -11.020 1.00 82.94 118 MET A CA 1
ATOM 913 C C . MET A 1 118 ? 5.820 0.879 -10.650 1.00 82.94 118 MET A C 1
ATOM 915 O O . MET A 1 118 ? 5.699 1.730 -11.521 1.00 82.94 118 MET A O 1
ATOM 919 N N . HIS A 1 119 ? 5.886 1.228 -9.365 1.00 75.50 119 HIS A N 1
ATOM 920 C CA . HIS A 1 119 ? 5.814 2.626 -8.942 1.00 75.50 119 HIS A CA 1
ATOM 921 C C . HIS A 1 119 ? 6.964 3.492 -9.486 1.00 75.50 119 HIS A C 1
ATOM 923 O O . HIS A 1 119 ? 6.752 4.632 -9.905 1.00 75.50 119 HIS A O 1
ATOM 929 N N . VAL A 1 120 ? 8.179 2.947 -9.481 1.00 70.44 120 VAL A N 1
ATOM 930 C CA . VAL A 1 120 ? 9.419 3.594 -9.936 1.00 70.44 120 VAL A CA 1
ATOM 931 C C . VAL A 1 120 ? 9.424 3.809 -11.448 1.00 70.44 120 VAL A C 1
ATOM 933 O O . VAL A 1 120 ? 9.649 4.931 -11.910 1.00 70.44 120 VAL A O 1
ATOM 936 N N . ALA A 1 121 ? 9.088 2.767 -12.209 1.00 58.84 121 ALA A N 1
ATOM 937 C CA . ALA A 1 121 ? 8.881 2.794 -13.654 1.00 58.84 121 ALA A CA 1
ATOM 938 C C . ALA A 1 121 ? 7.925 3.927 -14.067 1.00 58.84 121 ALA A C 1
ATOM 940 O O . ALA A 1 121 ? 8.179 4.664 -15.024 1.00 58.84 121 ALA A O 1
ATOM 941 N N . LEU A 1 122 ? 6.869 4.141 -13.274 1.00 60.12 122 LEU A N 1
ATOM 942 C CA . LEU A 1 122 ? 5.852 5.173 -13.489 1.00 60.12 122 LEU A CA 1
ATOM 943 C C . LEU A 1 122 ? 6.294 6.599 -13.116 1.00 60.12 122 LEU A C 1
ATOM 945 O O . LEU A 1 122 ? 5.612 7.563 -13.485 1.00 60.12 122 LEU A O 1
ATOM 949 N N . ARG A 1 123 ? 7.411 6.766 -12.393 1.00 59.81 123 ARG A N 1
ATOM 950 C CA . ARG A 1 123 ? 7.940 8.076 -11.979 1.00 59.81 123 ARG A CA 1
ATOM 951 C C . ARG A 1 123 ? 9.052 8.632 -12.864 1.00 59.81 123 ARG A C 1
ATOM 953 O O . ARG A 1 123 ? 9.265 9.840 -12.777 1.00 59.81 123 ARG A O 1
ATOM 960 N N . GLY A 1 124 ? 9.709 7.853 -13.733 1.00 54.69 124 GLY A N 1
ATOM 961 C CA . GLY A 1 124 ? 10.753 8.475 -14.559 1.00 54.69 124 GLY A CA 1
ATOM 962 C C . GLY A 1 124 ? 11.630 7.671 -15.516 1.00 54.69 124 GLY A C 1
ATOM 963 O O . GLY A 1 124 ? 12.574 8.288 -15.998 1.00 54.69 124 GLY A O 1
ATOM 964 N N . LYS A 1 125 ? 11.371 6.390 -15.833 1.00 49.31 125 LYS A N 1
ATOM 965 C CA . LYS A 1 125 ? 11.849 5.680 -17.051 1.00 49.31 125 LYS A CA 1
ATOM 966 C C . LYS A 1 125 ? 11.513 4.180 -16.974 1.00 49.31 125 LYS A C 1
ATOM 968 O O . LYS A 1 125 ? 11.860 3.529 -16.000 1.00 49.31 125 LYS A O 1
ATOM 973 N N . ALA A 1 126 ? 10.963 3.686 -18.088 1.00 44.12 126 ALA A N 1
ATOM 974 C CA . ALA A 1 126 ? 10.766 2.294 -18.515 1.00 44.12 126 ALA A CA 1
ATOM 975 C C . ALA A 1 126 ? 9.590 1.495 -17.919 1.00 44.12 126 ALA A C 1
ATOM 977 O O . ALA A 1 126 ? 9.610 1.090 -16.770 1.00 44.12 126 ALA A O 1
ATOM 978 N N . TYR A 1 127 ? 8.632 1.252 -18.828 1.00 45.75 127 TYR A N 1
ATOM 979 C CA . TYR A 1 127 ? 7.664 0.157 -18.936 1.00 45.75 127 TYR A CA 1
ATOM 980 C C . TYR A 1 127 ? 6.943 -0.244 -17.661 1.00 45.75 127 TYR A C 1
ATOM 982 O O . TYR A 1 127 ? 7.422 -1.111 -16.956 1.00 45.75 127 TYR A O 1
ATOM 990 N N . VAL A 1 128 ? 5.751 0.335 -17.457 1.00 46.84 128 VAL A N 1
ATOM 991 C CA . VAL A 1 128 ? 4.483 -0.412 -17.473 1.00 46.84 128 VAL A CA 1
ATOM 992 C C . VAL A 1 128 ? 3.315 0.535 -17.826 1.00 46.84 128 VAL A C 1
ATOM 994 O O . VAL A 1 128 ? 3.307 1.709 -17.461 1.00 46.84 128 VAL A O 1
ATOM 997 N N . ALA A 1 129 ? 2.341 0.034 -18.590 1.00 51.81 129 ALA A N 1
ATOM 998 C CA . ALA A 1 129 ? 1.240 0.755 -19.234 1.00 51.81 129 ALA A CA 1
ATOM 999 C C . ALA A 1 129 ? 0.125 1.270 -18.290 1.00 51.81 129 ALA A C 1
ATOM 1001 O O . ALA A 1 129 ? -1.041 1.269 -18.677 1.00 51.81 129 ALA A O 1
ATOM 1002 N N . TYR A 1 130 ? 0.440 1.729 -17.071 1.00 63.84 130 TYR A N 1
ATOM 1003 C CA . TYR A 1 130 ? -0.568 2.339 -16.193 1.00 63.84 130 TYR A CA 1
ATOM 1004 C C . TYR A 1 130 ? -0.274 3.819 -15.917 1.00 63.84 130 TYR A C 1
ATOM 1006 O O . TYR A 1 130 ? 0.574 4.137 -15.088 1.00 63.84 130 TYR A O 1
ATOM 1014 N N . PRO A 1 131 ? -0.938 4.770 -16.597 1.00 69.00 131 PRO A N 1
ATOM 1015 C CA . PRO A 1 131 ? -0.535 6.171 -16.554 1.00 69.00 131 PRO A CA 1
ATOM 1016 C C . PRO A 1 131 ? -0.516 6.758 -15.137 1.00 69.00 131 PRO A C 1
ATOM 1018 O O . PRO A 1 131 ? -1.467 6.607 -14.377 1.00 69.00 131 PRO A O 1
ATOM 1021 N N . LYS A 1 132 ? 0.516 7.541 -14.797 1.00 69.00 132 LYS A N 1
ATOM 1022 C CA . LYS A 1 132 ? 0.647 8.193 -13.477 1.00 69.00 132 LYS A CA 1
ATOM 1023 C C . LYS A 1 132 ? -0.583 8.999 -13.050 1.00 69.00 132 LYS A C 1
ATOM 1025 O O . LYS A 1 132 ? -0.916 9.067 -11.874 1.00 69.00 132 LYS A O 1
ATOM 1030 N N . HIS A 1 133 ? -1.297 9.593 -14.004 1.00 72.69 133 HIS A N 1
ATOM 1031 C CA . HIS A 1 133 ? -2.515 10.350 -13.727 1.00 72.69 133 HIS A CA 1
ATOM 1032 C C . HIS A 1 133 ? -3.728 9.473 -13.365 1.00 72.69 133 HIS A C 1
ATOM 1034 O O . HIS A 1 133 ? -4.768 10.044 -13.040 1.00 72.69 133 HIS A O 1
ATOM 1040 N N . LYS A 1 134 ? -3.607 8.140 -13.416 1.00 81.94 134 LYS A N 1
ATOM 1041 C CA . LYS A 1 134 ? -4.655 7.152 -13.132 1.00 81.94 134 LYS A CA 1
ATOM 1042 C C . LYS A 1 134 ? -4.550 6.503 -11.755 1.00 81.94 134 LYS A C 1
ATOM 1044 O O . LYS A 1 134 ? -5.489 5.807 -11.374 1.00 81.94 134 LYS A O 1
ATOM 1049 N N . PHE A 1 135 ? -3.467 6.733 -11.010 1.00 87.50 135 PHE A N 1
ATOM 1050 C CA . PHE A 1 135 ? -3.308 6.196 -9.659 1.00 87.50 135 PHE A CA 1
ATOM 1051 C C . PHE A 1 135 ? -2.992 7.273 -8.616 1.00 87.50 135 PHE A C 1
ATOM 1053 O O . PHE A 1 135 ? -2.453 8.336 -8.935 1.00 87.50 135 PHE A O 1
ATOM 1060 N N . ALA A 1 136 ? -3.328 6.968 -7.367 1.00 88.88 136 ALA A N 1
ATOM 1061 C CA . ALA A 1 136 ? -2.917 7.683 -6.167 1.00 88.88 136 ALA A CA 1
ATOM 1062 C C . ALA A 1 136 ? -2.123 6.744 -5.247 1.00 88.88 136 ALA A C 1
ATOM 1064 O O . ALA A 1 136 ? -2.192 5.519 -5.361 1.00 88.88 136 ALA A O 1
ATOM 1065 N N . VAL A 1 137 ? -1.366 7.335 -4.328 1.00 88.06 137 VAL A N 1
ATOM 1066 C CA . VAL A 1 137 ? -0.741 6.623 -3.211 1.00 88.06 137 VAL A CA 1
ATOM 1067 C C . VAL A 1 137 ? -1.348 7.183 -1.937 1.00 88.06 137 VAL A C 1
ATOM 1069 O O . VAL A 1 137 ? -1.220 8.380 -1.686 1.00 88.06 137 VAL A O 1
ATOM 1072 N N . ALA A 1 138 ? -1.990 6.328 -1.151 1.00 90.62 138 ALA A N 1
ATOM 1073 C CA . ALA A 1 138 ? -2.346 6.619 0.224 1.00 90.62 138 ALA A CA 1
ATOM 1074 C C . ALA A 1 138 ? -1.076 6.499 1.084 1.00 90.62 138 ALA A C 1
ATOM 1076 O O . ALA A 1 138 ? -0.458 5.430 1.097 1.00 90.62 138 ALA A O 1
ATOM 1077 N N . PRO A 1 139 ? -0.637 7.578 1.757 1.00 88.44 139 PRO A N 1
ATOM 1078 C CA . PRO A 1 139 ? 0.460 7.496 2.713 1.00 88.44 139 PRO A CA 1
ATOM 1079 C C . PRO A 1 139 ? 0.160 6.521 3.852 1.00 88.44 139 PRO A C 1
ATOM 1081 O O . PRO A 1 139 ? -0.989 6.162 4.095 1.00 88.44 139 PRO A O 1
ATOM 1084 N N . TYR A 1 140 ? 1.202 6.162 4.596 1.00 88.12 140 TYR A N 1
ATOM 1085 C CA . TYR A 1 140 ? 1.043 5.461 5.861 1.00 88.12 140 TYR A CA 1
ATOM 1086 C C . TYR A 1 140 ? 0.061 6.195 6.793 1.00 88.12 140 TYR A C 1
ATOM 1088 O O . TYR A 1 140 ? 0.128 7.419 6.913 1.00 88.12 140 TYR A O 1
ATOM 1096 N N . ASP A 1 141 ? -0.836 5.442 7.435 1.00 85.12 141 ASP A N 1
ATOM 1097 C CA . ASP A 1 141 ? -1.890 5.947 8.332 1.00 85.12 141 ASP A CA 1
ATOM 1098 C C . ASP A 1 141 ? -2.886 6.940 7.680 1.00 85.12 141 ASP A C 1
ATOM 1100 O O . ASP A 1 141 ? -3.654 7.649 8.341 1.00 85.12 141 ASP A O 1
ATOM 1104 N N . ALA A 1 142 ? -2.900 6.972 6.345 1.00 85.00 142 ALA A N 1
ATOM 1105 C CA . ALA A 1 142 ? -3.851 7.701 5.524 1.00 85.00 142 ALA A CA 1
ATOM 1106 C C . ALA A 1 142 ? -4.540 6.738 4.548 1.00 85.00 142 ALA A C 1
ATOM 1108 O O . ALA A 1 142 ? -3.996 5.714 4.150 1.00 85.00 142 ALA A O 1
ATOM 1109 N N . GLY A 1 143 ? -5.760 7.068 4.135 1.00 87.94 143 GLY A N 1
ATOM 1110 C CA . GLY A 1 143 ? -6.541 6.183 3.278 1.00 87.94 143 GLY A CA 1
ATOM 1111 C C . GLY A 1 143 ? -7.262 5.053 4.028 1.00 87.94 143 GLY A C 1
ATOM 1112 O O . GLY A 1 143 ? -7.252 4.996 5.261 1.00 87.94 143 GLY A O 1
ATOM 1113 N N . PRO A 1 144 ? -7.929 4.140 3.301 1.00 90.88 144 PRO A N 1
ATOM 1114 C CA . PRO A 1 144 ? -8.713 3.075 3.912 1.00 90.88 144 PRO A CA 1
ATOM 1115 C C . PRO A 1 144 ? -7.861 1.958 4.528 1.00 90.88 144 PRO A C 1
ATOM 1117 O O . PRO A 1 144 ? -8.402 1.205 5.333 1.00 90.88 144 PRO A O 1
ATOM 1120 N N . ALA A 1 145 ? -6.575 1.826 4.191 1.00 92.44 145 ALA A N 1
ATOM 1121 C CA . ALA A 1 145 ? -5.725 0.762 4.718 1.00 92.44 145 ALA A CA 1
ATOM 1122 C C . ALA A 1 145 ? -4.608 1.309 5.608 1.00 92.44 145 ALA A C 1
ATOM 1124 O O . ALA A 1 145 ? -3.823 2.156 5.193 1.00 92.44 145 ALA A O 1
ATOM 1125 N N . TYR A 1 146 ? -4.505 0.754 6.809 1.00 93.69 146 TYR A N 1
ATOM 1126 C CA . TYR A 1 146 ? -3.311 0.825 7.633 1.00 93.69 146 TYR A CA 1
ATOM 1127 C C . TYR A 1 146 ? -2.454 -0.406 7.322 1.00 93.69 146 TYR A C 1
ATOM 1129 O O . TYR A 1 146 ? -2.952 -1.532 7.397 1.00 93.69 146 TYR A O 1
ATOM 1137 N N . THR A 1 147 ? -1.178 -0.213 6.986 1.00 92.94 147 THR A N 1
ATOM 1138 C CA . THR A 1 147 ? -0.259 -1.322 6.695 1.00 92.94 147 THR A CA 1
ATOM 1139 C C . THR A 1 147 ? 0.969 -1.249 7.589 1.00 92.94 147 THR A C 1
ATOM 1141 O O . THR A 1 147 ? 1.800 -0.353 7.436 1.00 92.94 147 THR A O 1
ATOM 1144 N N . ALA A 1 148 ? 1.091 -2.220 8.497 1.00 90.19 148 ALA A N 1
ATOM 1145 C CA . ALA A 1 148 ? 2.155 -2.251 9.496 1.00 90.19 148 ALA A CA 1
ATOM 1146 C C . ALA A 1 148 ? 3.553 -2.340 8.857 1.00 90.19 148 ALA A C 1
ATOM 1148 O O . ALA A 1 148 ? 4.507 -1.752 9.356 1.00 90.19 148 ALA A O 1
ATOM 1149 N N . GLY A 1 149 ? 3.710 -3.043 7.733 1.00 87.38 149 GLY A N 1
ATOM 1150 C CA . GLY A 1 149 ? 5.010 -3.181 7.085 1.00 87.38 149 GLY A CA 1
ATOM 1151 C C . GLY A 1 149 ? 5.998 -3.963 7.942 1.00 87.38 149 GLY A C 1
ATOM 1152 O O . GLY A 1 149 ? 5.676 -4.952 8.602 1.00 87.38 149 GLY A O 1
ATOM 1153 N N . GLN A 1 150 ? 7.247 -3.509 7.954 1.00 79.81 150 GLN A N 1
ATOM 1154 C CA . GLN A 1 150 ? 8.343 -4.147 8.689 1.00 79.81 150 GLN A CA 1
ATOM 1155 C C . GLN A 1 150 ? 8.590 -3.522 10.076 1.00 79.81 150 GLN A C 1
ATOM 1157 O O . GLN A 1 150 ? 9.742 -3.319 10.476 1.00 79.81 150 GLN A O 1
ATOM 1162 N N . VAL A 1 151 ? 7.517 -3.223 10.817 1.00 79.62 151 VAL A N 1
ATOM 1163 C CA . VAL A 1 151 ? 7.558 -2.585 12.153 1.00 79.62 151 VAL A CA 1
ATOM 1164 C C . VAL A 1 151 ? 7.892 -3.525 13.305 1.00 79.62 151 VAL A C 1
ATOM 1166 O O . VAL A 1 151 ? 7.978 -3.065 14.442 1.00 79.62 151 VAL A O 1
ATOM 1169 N N . MET A 1 152 ? 8.132 -4.820 13.052 1.00 69.44 152 MET A N 1
ATOM 1170 C CA . MET A 1 152 ? 8.575 -5.744 14.101 1.00 69.44 152 MET A CA 1
ATOM 1171 C C . MET A 1 152 ? 9.771 -5.124 14.847 1.00 69.44 152 MET A C 1
ATOM 1173 O O . MET A 1 152 ? 10.851 -4.952 14.274 1.00 69.44 152 MET A O 1
ATOM 1177 N N . HIS A 1 153 ? 9.550 -4.779 16.123 1.00 61.53 153 HIS A N 1
ATOM 1178 C CA . HIS A 1 153 ? 10.495 -4.157 17.070 1.00 61.53 153 HIS A CA 1
ATOM 1179 C C . HIS A 1 153 ? 10.673 -2.629 17.022 1.00 61.53 153 HIS A C 1
ATOM 1181 O O . HIS A 1 153 ? 11.639 -2.124 17.596 1.00 61.53 153 HIS A O 1
ATOM 1187 N N . VAL A 1 154 ? 9.765 -1.883 16.398 1.00 66.44 154 VAL A N 1
ATOM 1188 C CA . VAL A 1 154 ? 9.784 -0.414 16.429 1.00 66.44 154 VAL A CA 1
ATOM 1189 C C . VAL A 1 154 ? 8.7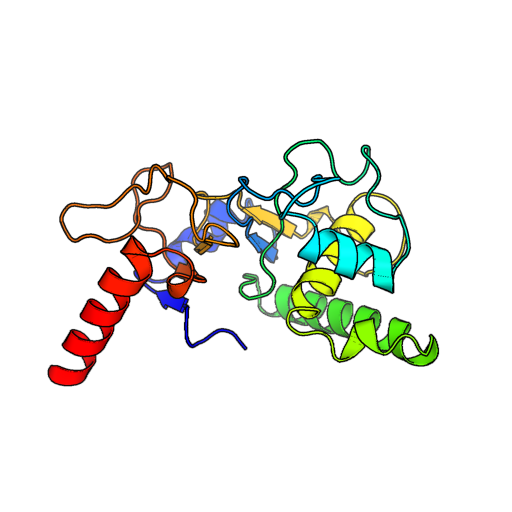14 0.084 17.407 1.00 66.44 154 VAL A C 1
ATOM 1191 O O . VAL A 1 154 ? 7.567 -0.344 17.294 1.00 66.44 154 VAL A O 1
ATOM 1194 N N . PRO A 1 155 ? 9.049 0.957 18.378 1.00 65.94 155 PRO A N 1
ATOM 1195 C CA . PRO A 1 155 ? 8.041 1.680 19.144 1.00 65.94 155 PRO A CA 1
ATOM 1196 C C . PRO A 1 155 ? 7.219 2.553 18.195 1.00 65.94 155 PRO A C 1
ATOM 1198 O O . PRO A 1 155 ? 7.765 3.444 17.547 1.00 65.94 155 PRO A O 1
ATOM 1201 N N . GLU A 1 156 ? 5.924 2.283 18.109 1.00 70.88 156 GLU A N 1
ATOM 1202 C CA . GLU A 1 156 ? 5.009 3.014 17.245 1.00 70.88 156 GLU A CA 1
ATOM 1203 C C . GLU A 1 156 ? 3.953 3.743 18.078 1.00 70.88 156 GLU A C 1
ATOM 1205 O O . GLU A 1 156 ? 3.402 3.178 19.027 1.00 70.88 156 GLU A O 1
ATOM 1210 N N . ASP A 1 157 ? 3.639 4.983 17.695 1.00 76.00 157 ASP A N 1
ATOM 1211 C CA . ASP A 1 157 ? 2.479 5.719 18.206 1.00 76.00 157 ASP A CA 1
ATOM 1212 C C . ASP A 1 157 ? 1.186 5.231 17.528 1.00 76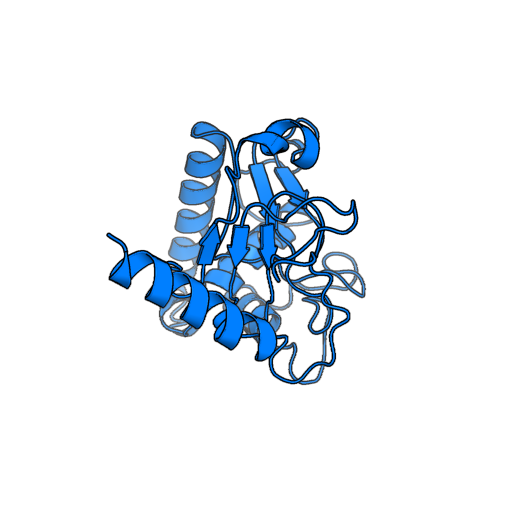.00 157 ASP A C 1
ATOM 1214 O O . ASP A 1 157 ? 0.526 5.938 16.766 1.00 76.00 157 ASP A O 1
ATOM 1218 N N . LEU A 1 158 ? 0.863 3.959 17.768 1.00 86.69 158 LEU A N 1
ATOM 1219 C CA . LEU A 1 158 ? -0.315 3.297 17.227 1.00 86.69 158 LEU A CA 1
ATOM 1220 C C . LEU A 1 158 ? -1.588 3.883 17.856 1.00 86.69 158 LEU A C 1
ATOM 1222 O O . LEU A 1 158 ? -1.950 3.563 18.996 1.00 86.69 158 LEU A O 1
ATOM 1226 N N . LYS A 1 159 ? -2.318 4.684 17.079 1.00 91.94 159 LYS A N 1
ATOM 1227 C CA . LYS A 1 159 ? -3.590 5.273 17.505 1.00 91.94 159 LYS A CA 1
ATOM 1228 C C . LYS A 1 159 ? -4.708 4.242 17.450 1.00 91.94 159 LYS A C 1
ATOM 1230 O O . LYS A 1 159 ? -4.938 3.596 16.429 1.00 91.94 159 LYS A O 1
ATOM 1235 N N . ARG A 1 160 ? -5.430 4.098 18.561 1.00 94.44 160 ARG A N 1
ATOM 1236 C CA . ARG A 1 160 ? -6.568 3.181 18.691 1.00 94.44 160 ARG A CA 1
ATOM 1237 C C . ARG A 1 160 ? -7.728 3.850 19.403 1.00 94.44 160 ARG A C 1
ATOM 1239 O O . ARG A 1 160 ? -7.521 4.737 20.228 1.00 94.44 160 ARG A O 1
ATOM 1246 N N . ASP A 1 161 ? -8.940 3.407 19.098 1.00 96.25 161 ASP A N 1
ATOM 1247 C CA . ASP A 1 161 ? -10.110 3.798 19.878 1.00 96.25 161 ASP A CA 1
ATOM 1248 C C . ASP A 1 161 ? -10.209 3.029 21.205 1.00 96.25 161 ASP A C 1
ATOM 1250 O O . ASP A 1 161 ? -9.407 2.143 21.507 1.00 96.25 161 ASP A O 1
ATOM 1254 N N . ALA A 1 162 ? -11.229 3.358 22.002 1.00 95.88 162 ALA A N 1
ATOM 1255 C CA . ALA A 1 162 ? -11.484 2.716 23.291 1.00 95.88 162 ALA A CA 1
ATOM 1256 C C . ALA A 1 162 ? -11.746 1.199 23.192 1.00 95.88 162 ALA A C 1
ATOM 1258 O O . ALA A 1 162 ? -11.588 0.490 24.182 1.00 95.88 162 ALA A O 1
ATOM 1259 N N . ALA A 1 163 ? -12.134 0.699 22.016 1.00 94.94 163 ALA A N 1
ATOM 1260 C CA . ALA A 1 163 ? -12.346 -0.721 21.754 1.00 94.94 163 ALA A CA 1
ATOM 1261 C C . ALA A 1 163 ? -11.099 -1.413 21.167 1.00 94.94 163 ALA A C 1
ATOM 1263 O O . ALA A 1 163 ? -11.137 -2.615 20.917 1.00 94.94 163 ALA A O 1
ATOM 1264 N N . GLY A 1 164 ? -9.995 -0.686 20.968 1.00 94.44 164 GLY A N 1
ATOM 1265 C CA . GLY A 1 164 ? -8.722 -1.219 20.485 1.00 94.44 164 GLY A CA 1
ATOM 1266 C C . GLY A 1 164 ? -8.561 -1.244 18.963 1.00 94.44 164 GLY A C 1
ATOM 1267 O O . GLY A 1 164 ? -7.517 -1.691 18.491 1.00 94.44 164 GLY A O 1
ATOM 1268 N N . TYR A 1 165 ? -9.530 -0.744 18.193 1.00 96.69 165 TYR A N 1
ATOM 1269 C CA . TYR A 1 165 ? -9.437 -0.694 16.731 1.00 96.69 165 TYR A CA 1
ATOM 1270 C C . TYR A 1 165 ? -8.525 0.444 16.275 1.00 96.69 165 TYR A C 1
ATOM 1272 O O . TYR A 1 165 ? -8.546 1.530 16.854 1.00 96.69 165 TYR A O 1
ATOM 1280 N N . VAL A 1 166 ? -7.750 0.206 15.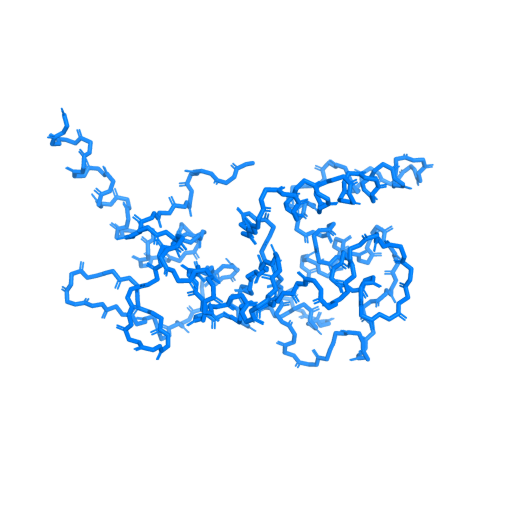216 1.00 95.50 166 VAL A N 1
ATOM 1281 C CA . VAL A 1 166 ? -6.768 1.157 14.676 1.00 95.50 166 VAL A CA 1
ATOM 1282 C C . VAL A 1 166 ? -7.460 2.366 14.059 1.00 95.50 166 VAL A C 1
ATOM 1284 O O . VAL A 1 166 ? -8.407 2.222 13.274 1.00 95.50 166 VAL A O 1
ATOM 1287 N N . LEU A 1 167 ? -6.966 3.551 14.403 1.00 94.62 167 LEU A N 1
ATOM 1288 C CA . LEU A 1 167 ? -7.411 4.836 13.880 1.00 94.62 167 LEU A CA 1
ATOM 1289 C C . LEU A 1 167 ? -6.411 5.369 12.858 1.00 94.62 167 LEU A C 1
ATOM 1291 O O . LEU A 1 167 ? -5.213 5.285 13.085 1.00 94.62 167 LEU A O 1
ATOM 1295 N N . ARG A 1 168 ? -6.944 5.961 11.789 1.00 91.00 168 ARG A N 1
ATOM 1296 C CA . ARG A 1 168 ? -6.230 6.788 10.815 1.00 91.00 168 ARG A CA 1
ATOM 1297 C C . ARG A 1 168 ? -5.775 8.099 11.455 1.00 91.00 168 ARG A C 1
ATOM 1299 O O . ARG A 1 168 ? -6.321 8.536 12.474 1.00 91.00 168 ARG A O 1
ATOM 1306 N N . ALA A 1 169 ? -4.927 8.836 10.743 1.00 89.69 169 ALA A N 1
ATOM 1307 C CA . ALA A 1 169 ? -4.536 10.197 11.105 1.00 89.69 169 ALA A CA 1
ATOM 1308 C C . ALA A 1 169 ? -5.724 11.174 11.286 1.00 89.69 169 ALA A C 1
ATOM 1310 O O . ALA A 1 169 ? -5.618 12.118 12.069 1.00 89.69 169 ALA A O 1
ATOM 1311 N N . ASP A 1 170 ? -6.855 10.945 10.605 1.00 90.12 170 ASP A N 1
ATOM 1312 C CA . ASP A 1 170 ? -8.086 11.752 10.715 1.00 90.12 170 ASP A CA 1
ATOM 1313 C C . ASP A 1 170 ? -9.002 11.348 11.892 1.00 90.12 170 ASP A C 1
ATOM 1315 O O . ASP A 1 170 ? -10.084 11.910 12.061 1.00 90.12 170 ASP A O 1
ATOM 1319 N N . GLY A 1 171 ? -8.582 10.373 12.705 1.00 92.00 171 GLY A N 1
ATOM 1320 C CA . GLY A 1 171 ? -9.323 9.873 13.861 1.00 92.00 171 GLY A CA 1
ATOM 1321 C C . GLY A 1 171 ? -10.423 8.860 13.535 1.00 92.00 171 GLY A C 1
ATOM 1322 O O . GLY A 1 171 ? -11.043 8.332 14.457 1.00 92.00 171 GLY A O 1
ATOM 1323 N N . ARG A 1 172 ? -10.679 8.542 12.259 1.00 92.44 172 ARG A N 1
ATOM 1324 C CA . ARG A 1 172 ? -11.618 7.476 11.873 1.00 92.44 172 ARG A CA 1
ATOM 1325 C C . ARG A 1 172 ? -10.921 6.122 11.892 1.00 92.44 172 ARG A C 1
ATOM 1327 O O . ARG A 1 172 ? -9.718 6.029 11.682 1.00 92.44 172 ARG A O 1
ATOM 1334 N N . ARG A 1 173 ? -11.676 5.036 12.072 1.00 95.19 173 ARG A N 1
ATOM 1335 C CA . ARG A 1 173 ? -11.116 3.682 11.948 1.00 95.19 173 ARG A CA 1
ATOM 1336 C C . ARG A 1 173 ? -10.551 3.449 10.544 1.00 95.19 173 ARG A C 1
ATOM 1338 O O . ARG A 1 173 ? -11.242 3.695 9.543 1.00 95.19 173 ARG A O 1
ATOM 1345 N N . ALA A 1 174 ? -9.339 2.899 10.477 1.00 94.50 174 ALA A N 1
ATOM 1346 C CA . ALA A 1 174 ? -8.837 2.285 9.250 1.00 94.50 174 ALA A CA 1
ATOM 1347 C C . ALA A 1 174 ? -9.848 1.225 8.786 1.00 94.50 17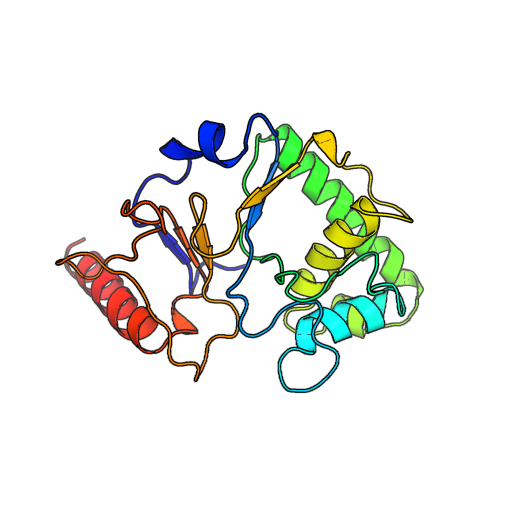4 ALA A C 1
ATOM 1349 O O . ALA A 1 174 ? -10.431 0.521 9.612 1.00 94.50 174 ALA A O 1
ATOM 1350 N N . ALA A 1 175 ? -10.132 1.138 7.491 1.00 94.94 175 ALA A N 1
ATOM 1351 C CA . ALA A 1 175 ? -11.067 0.131 7.004 1.00 94.94 175 ALA A CA 1
ATOM 1352 C C . ALA A 1 175 ? -10.430 -1.254 6.945 1.00 94.94 175 ALA A C 1
ATOM 1354 O O . ALA A 1 175 ? -11.052 -2.227 7.362 1.00 94.94 175 ALA A O 1
ATOM 1355 N N . LEU A 1 176 ? -9.177 -1.313 6.505 1.00 94.69 176 LEU A N 1
ATOM 1356 C CA . LEU A 1 176 ? -8.333 -2.496 6.500 1.00 94.69 176 LEU A CA 1
ATOM 1357 C C . LEU A 1 176 ? -7.121 -2.258 7.403 1.00 94.69 176 LEU A C 1
ATOM 1359 O O . LEU A 1 176 ? -6.493 -1.204 7.334 1.00 94.69 176 LEU A O 1
ATOM 1363 N N . VAL A 1 177 ? -6.772 -3.254 8.210 1.00 95.06 177 VAL A N 1
ATOM 1364 C CA . VAL A 1 177 ? -5.481 -3.339 8.894 1.00 95.06 177 VAL A CA 1
ATOM 1365 C C . VAL A 1 177 ? -4.746 -4.542 8.330 1.00 95.06 177 VAL A C 1
ATOM 1367 O O . VAL A 1 177 ? -5.201 -5.675 8.469 1.00 95.06 177 VAL A O 1
ATOM 1370 N N . HIS A 1 178 ? -3.646 -4.278 7.637 1.00 94.62 178 HIS A N 1
ATOM 1371 C CA . HIS A 1 178 ? -2.854 -5.273 6.931 1.00 94.62 178 HIS A CA 1
ATOM 1372 C C . HIS A 1 178 ? -1.510 -5.503 7.621 1.00 94.62 178 HIS A C 1
ATOM 1374 O O . HIS A 1 178 ? -0.924 -4.570 8.183 1.00 94.62 178 HIS A O 1
ATOM 1380 N N . GLN A 1 179 ? -1.027 -6.745 7.547 1.00 92.75 179 GLN A N 1
ATOM 1381 C CA . GLN A 1 179 ? 0.180 -7.227 8.211 1.00 92.75 179 GLN A CA 1
ATOM 1382 C C . GLN A 1 179 ? 0.122 -7.013 9.729 1.00 92.75 179 GLN A C 1
ATOM 1384 O O . GLN A 1 179 ? 1.116 -6.661 10.369 1.00 92.75 179 GLN A O 1
ATOM 1389 N N . TYR A 1 180 ? -1.068 -7.179 10.318 1.00 92.62 180 TYR A N 1
ATOM 1390 C CA . TYR A 1 180 ? -1.278 -6.911 11.742 1.00 92.62 180 TYR A CA 1
ATOM 1391 C C . TYR A 1 180 ? -0.430 -7.833 12.637 1.00 92.62 180 TYR A C 1
ATOM 1393 O O . TYR A 1 180 ? -0.066 -7.458 13.753 1.00 92.62 180 TYR A O 1
ATOM 1401 N N . ASP A 1 181 ? -0.078 -9.022 12.146 1.00 91.19 181 ASP A N 1
ATOM 1402 C CA . ASP A 1 181 ? 0.769 -10.005 12.824 1.00 91.19 181 ASP A CA 1
ATOM 1403 C C . ASP A 1 181 ? 2.240 -9.554 12.944 1.00 91.19 181 ASP A C 1
ATOM 1405 O O . ASP A 1 181 ? 2.980 -10.034 13.802 1.00 91.19 181 ASP A O 1
ATOM 1409 N N . ARG A 1 182 ? 2.650 -8.549 12.158 1.00 89.00 182 ARG A N 1
ATOM 1410 C CA . ARG A 1 182 ? 3.978 -7.915 12.214 1.00 89.00 182 ARG A CA 1
ATOM 1411 C C . ARG A 1 182 ? 4.080 -6.824 13.278 1.00 89.00 182 ARG A C 1
ATOM 1413 O O . ARG A 1 182 ? 5.149 -6.237 13.450 1.00 89.00 182 ARG A O 1
ATOM 1420 N N . HIS A 1 183 ? 3.002 -6.554 14.014 1.00 88.94 183 HIS A N 1
ATOM 1421 C CA . HIS A 1 183 ? 3.007 -5.626 15.139 1.00 88.94 183 HIS A CA 1
ATOM 1422 C C . HIS A 1 183 ? 2.551 -6.342 16.426 1.00 88.94 183 HIS A C 1
ATOM 1424 O O . HIS A 1 183 ? 1.418 -6.816 16.506 1.00 88.94 183 HIS A O 1
ATOM 1430 N N . PRO A 1 184 ? 3.372 -6.392 17.494 1.00 86.19 184 PRO A N 1
ATOM 1431 C CA . PRO A 1 184 ? 3.123 -7.254 18.659 1.00 86.19 184 PRO A CA 1
ATOM 1432 C C . PRO A 1 184 ? 1.862 -6.895 1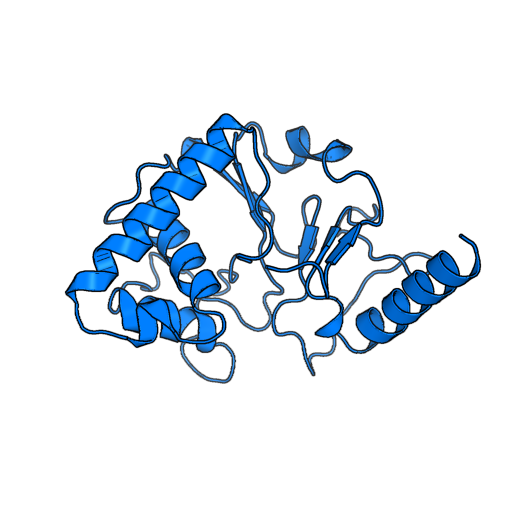9.459 1.00 86.19 184 PRO A C 1
ATOM 1434 O O . PRO A 1 184 ? 1.347 -7.726 20.212 1.00 86.19 184 PRO A O 1
ATOM 1437 N N . VAL A 1 185 ? 1.388 -5.651 19.349 1.00 89.75 185 VAL A N 1
ATOM 1438 C CA . VAL A 1 185 ? 0.116 -5.214 19.949 1.00 89.75 185 VAL A CA 1
ATOM 1439 C C . VAL A 1 185 ? -1.068 -5.559 19.045 1.00 89.75 185 VAL A C 1
ATOM 1441 O O . VAL A 1 185 ? -2.117 -5.932 19.560 1.00 89.75 185 VAL A O 1
ATOM 1444 N N . LEU A 1 186 ? -0.905 -5.458 17.720 1.00 91.94 186 LEU A N 1
ATOM 1445 C CA . LEU A 1 186 ? -1.999 -5.697 16.777 1.00 91.94 186 LEU A CA 1
ATOM 1446 C C . LEU A 1 186 ? -2.249 -7.193 16.610 1.00 91.94 186 LEU A C 1
ATOM 1448 O O . LEU A 1 186 ? -3.400 -7.596 16.705 1.00 91.94 186 LEU A O 1
ATOM 1452 N N . SER A 1 187 ? -1.189 -8.000 16.482 1.00 91.62 187 SER A N 1
ATOM 1453 C CA . SER A 1 187 ? -1.247 -9.469 16.510 1.00 91.62 187 SER A CA 1
ATOM 1454 C C . SER A 1 187 ? -2.125 -9.950 17.661 1.00 91.62 187 SER A C 1
ATOM 1456 O O . SER A 1 187 ? -3.203 -10.487 17.438 1.00 91.62 187 SER A O 1
ATOM 1458 N N . ARG A 1 188 ? -1.749 -9.624 18.905 1.00 91.50 188 ARG A N 1
ATOM 1459 C CA . ARG A 1 188 ? -2.499 -10.049 20.097 1.00 91.50 188 ARG A CA 1
ATOM 1460 C C . ARG A 1 188 ? -3.956 -9.587 20.107 1.00 91.50 188 ARG A C 1
ATOM 1462 O O . ARG A 1 188 ? -4.825 -10.324 20.577 1.00 91.50 188 ARG A O 1
ATOM 1469 N N . PHE A 1 189 ? -4.213 -8.367 19.638 1.00 94.50 189 PHE A N 1
ATOM 1470 C CA . PHE A 1 189 ? -5.560 -7.814 19.588 1.00 94.50 189 PHE A CA 1
ATOM 1471 C C . PHE A 1 189 ? -6.431 -8.546 18.559 1.00 94.50 189 PHE A C 1
ATOM 1473 O O . PHE A 1 189 ? -7.462 -9.098 18.937 1.00 94.50 189 PHE A O 1
ATOM 1480 N N . TYR A 1 190 ? -6.015 -8.615 17.293 1.00 94.44 190 TYR A N 1
ATOM 1481 C CA . TYR A 1 190 ? -6.827 -9.240 16.247 1.00 94.44 190 TYR A CA 1
ATOM 1482 C C . TYR A 1 190 ? -6.924 -10.753 16.383 1.00 94.44 190 TYR A C 1
ATOM 1484 O O . TYR A 1 190 ? -7.994 -11.287 16.119 1.00 94.44 190 TYR A O 1
ATOM 1492 N N . ASP A 1 191 ? -5.895 -11.436 16.890 1.00 91.38 191 ASP A N 1
ATOM 1493 C CA . ASP A 1 191 ? -5.988 -12.871 17.191 1.00 91.38 191 ASP A CA 1
ATOM 1494 C C . ASP A 1 191 ? -7.090 -13.147 18.228 1.00 91.38 191 ASP A C 1
ATOM 1496 O O . ASP A 1 191 ? -7.799 -14.151 18.154 1.00 91.38 191 ASP A O 1
ATOM 1500 N N . THR A 1 192 ? -7.281 -12.229 19.183 1.00 93.19 192 THR A N 1
ATOM 1501 C CA . THR A 1 192 ? -8.387 -12.295 20.148 1.00 93.19 192 THR A CA 1
ATOM 1502 C C . THR A 1 192 ? -9.727 -11.986 19.494 1.00 93.19 192 THR A C 1
ATOM 1504 O O . THR A 1 192 ? -10.663 -12.760 19.659 1.00 93.19 192 THR A O 1
ATOM 1507 N N . VAL A 1 193 ? -9.819 -10.909 18.709 1.00 93.38 193 VAL A N 1
ATOM 1508 C CA . VAL A 1 193 ? -11.063 -10.543 18.011 1.00 93.38 193 VAL A CA 1
ATOM 1509 C C . VAL A 1 193 ? -11.538 -11.669 17.090 1.00 93.38 193 VAL A C 1
ATOM 1511 O O . VAL A 1 193 ? -12.716 -12.012 17.103 1.00 93.38 193 VAL A O 1
ATOM 1514 N N . VAL A 1 194 ? -10.635 -12.268 16.309 1.00 88.81 194 VAL A N 1
ATOM 1515 C CA . VAL A 1 194 ? -10.958 -13.367 15.389 1.00 88.81 194 VAL A CA 1
ATOM 1516 C C . VAL A 1 194 ? -11.434 -14.598 16.155 1.00 88.81 194 VAL A C 1
ATOM 1518 O O . VAL A 1 194 ? -12.466 -15.160 15.794 1.00 88.81 194 VAL A O 1
ATOM 1521 N N . ARG A 1 195 ? -10.742 -14.994 17.231 1.00 91.00 195 ARG A N 1
ATOM 1522 C CA . ARG A 1 195 ? -11.175 -16.117 18.078 1.00 91.00 195 ARG A CA 1
ATOM 1523 C C . ARG A 1 195 ? -12.586 -15.893 18.625 1.00 91.00 195 ARG A C 1
ATOM 1525 O O . ARG A 1 195 ? -13.440 -16.759 18.467 1.00 91.00 195 ARG A O 1
ATOM 1532 N N . ASP A 1 196 ? -12.849 -14.716 19.183 1.00 91.88 196 ASP A N 1
ATOM 1533 C CA . ASP A 1 196 ? -14.148 -14.386 19.772 1.00 91.88 196 ASP A CA 1
ATOM 1534 C C . ASP A 1 196 ? -15.279 -14.340 18.726 1.00 91.88 196 ASP A C 1
ATOM 1536 O O . ASP A 1 196 ? -16.435 -14.596 19.062 1.00 91.88 196 ASP A O 1
ATOM 1540 N N . LEU A 1 197 ? -14.978 -13.985 17.469 1.00 89.12 197 LEU A N 1
ATOM 1541 C CA . LEU A 1 197 ? -15.941 -14.029 16.363 1.00 89.12 197 LEU A CA 1
ATOM 1542 C C . LEU A 1 197 ? -16.272 -15.468 15.957 1.00 89.12 197 LEU A C 1
ATOM 1544 O O . LEU A 1 197 ? -17.435 -15.763 15.699 1.00 89.12 197 LEU A O 1
ATOM 1548 N N . VAL A 1 198 ? -15.271 -16.351 15.922 1.00 87.38 198 VAL A N 1
ATOM 1549 C CA . VAL A 1 198 ? -15.452 -17.772 15.583 1.00 87.38 198 VAL A CA 1
ATOM 1550 C C . VAL A 1 198 ? -16.232 -18.505 16.672 1.00 87.38 198 VAL A C 1
ATOM 1552 O O . VAL A 1 198 ? -17.103 -19.303 16.355 1.00 87.38 198 VAL A O 1
ATOM 1555 N N . GLU A 1 199 ? -15.971 -18.218 17.947 1.00 86.25 199 GLU A N 1
ATOM 1556 C CA . GLU A 1 199 ? -16.682 -18.847 19.073 1.00 86.25 199 GLU A CA 1
ATOM 1557 C C . GLU A 1 199 ? -18.158 -18.424 19.184 1.00 86.25 199 GLU A C 1
ATOM 1559 O O . GLU A 1 199 ? -18.940 -19.083 19.870 1.00 86.25 199 GLU A O 1
ATOM 1564 N N . LYS A 1 200 ? -18.545 -17.321 18.533 1.00 75.81 200 LYS A N 1
ATOM 1565 C CA . LYS A 1 200 ? -19.912 -16.776 18.548 1.00 75.81 200 LYS A CA 1
ATOM 1566 C C . LYS A 1 200 ? -20.721 -17.083 17.281 1.00 75.81 200 LYS A C 1
ATOM 1568 O O . LYS A 1 200 ? -21.895 -16.711 17.249 1.00 75.81 200 LYS A O 1
ATOM 1573 N N . ALA A 1 201 ? -20.107 -17.676 16.258 1.00 67.19 201 ALA A N 1
ATOM 1574 C CA . ALA A 1 201 ? -20.735 -18.014 14.978 1.00 67.19 201 ALA A CA 1
ATOM 1575 C C . ALA A 1 201 ? -21.321 -19.432 14.994 1.00 67.19 201 ALA A C 1
ATOM 1577 O O . ALA A 1 201 ? -22.398 -19.612 14.383 1.00 67.19 201 ALA A O 1
#

Sequence (201 aa):
SDFRDAFFQRNPFDDFRGDAQGKDLLFFGEHTVRPLSATSGKGLFTRAWVEGCYGKVLTPDVTPEGAPVLCSGNVMGTGAAVLAYLEAYLANVDAQDGNANWHCWRDYGIDQGHHNYMHVALRGKAYVAYPKHKFAVAPYDAGPAYTAGQVMHVPEDLKRDAAGYVLRADGRRAALVHQYDRHPVLSRFYDTVVRDLVEKA